Protein AF-A0A8J1ZXZ5-F1 (afdb_monomer)

Mean predicted aligned error: 15.19 Å

Radius of gyration: 28.02 Å; Cα contacts (8 Å, |Δi|>4): 202; chains: 1; bounding box: 81×84×57 Å

pLDDT: mean 75.24, std 18.8, range [30.92, 94.75]

Sequence (200 aa):
MAPRWPSCRNVFLPFFFAFVFATTVLHPVLVVRAAGLCPAAAEQGCFDAKYTCESCCRNIAVPIGNLSCWEGDIKFATCCGVTNYRLALFQQGEQRNDPLATDKNFGTKEQVCPPTALEQCFDKHFPCERCCDTKYGPQGNPYCWPSVPGLERDLNYGLCCGVQAPFDESVEKLAIPFLQETNLISEVDDSGSRKDRELL

Foldseek 3Di:
DDDDDDDPDDDDDDDDDDDDDDDDPPPPPPPPPVPQLQAPQFDPPLADPVRHRNQALAPPPPLQGDPVSDDDQRASCRGSRVVVQLVVVLVVCVVVVPCLSPPPCAPVVPQDQAPLADCRLAHPVRHRSQQQCCVCHQFGRVSSWDDGPSHPDTDTSCNGRNPPPPPDPVVVVVPPDPPPPPPPDDDDDDDDDDDDDDDD

Structure (mmCIF, N/CA/C/O backbone):
data_AF-A0A8J1ZXZ5-F1
#
_entry.id   AF-A0A8J1ZXZ5-F1
#
loop_
_atom_site.group_PDB
_atom_site.id
_atom_site.type_symbol
_atom_site.label_atom_id
_atom_site.label_alt_id
_atom_site.label_comp_id
_atom_site.label_asym_id
_atom_site.label_entity_id
_atom_site.label_seq_id
_atom_site.pdbx_PDB_ins_code
_atom_site.Cartn_x
_atom_site.Cartn_y
_atom_site.Cartn_z
_atom_site.occupancy
_atom_site.B_iso_or_equiv
_atom_site.auth_seq_id
_atom_site.auth_comp_id
_atom_site.auth_asym_id
_atom_site.auth_atom_id
_atom_site.pdbx_PDB_model_num
ATOM 1 N N . MET A 1 1 ? 5.230 -28.043 -7.034 1.00 34.91 1 MET A N 1
ATOM 2 C CA . MET A 1 1 ? 6.663 -28.281 -7.317 1.00 34.91 1 MET A CA 1
ATOM 3 C C . MET A 1 1 ? 7.429 -27.085 -6.781 1.00 34.91 1 MET A C 1
ATOM 5 O O . MET A 1 1 ? 7.272 -26.003 -7.319 1.00 34.91 1 MET A O 1
ATOM 9 N N . ALA A 1 2 ? 8.136 -27.245 -5.663 1.00 30.92 2 ALA A N 1
ATOM 10 C CA . ALA A 1 2 ? 8.886 -26.165 -5.022 1.00 30.92 2 ALA A CA 1
ATOM 11 C C . ALA A 1 2 ? 10.351 -26.206 -5.492 1.00 30.92 2 ALA A C 1
ATOM 13 O O . ALA A 1 2 ? 10.955 -27.282 -5.424 1.00 30.92 2 ALA A O 1
ATOM 14 N N . PRO A 1 3 ? 10.944 -25.098 -5.965 1.00 52.41 3 PRO A N 1
ATOM 15 C CA . PRO A 1 3 ? 12.370 -25.071 -6.252 1.00 52.41 3 PRO A CA 1
ATOM 16 C C . PRO A 1 3 ? 13.182 -25.011 -4.949 1.00 52.41 3 PRO A C 1
ATOM 18 O O . PRO A 1 3 ? 12.921 -24.215 -4.049 1.00 52.41 3 PRO A O 1
ATOM 21 N N . ARG A 1 4 ? 14.175 -25.903 -4.850 1.00 38.97 4 ARG A N 1
ATOM 22 C CA . ARG A 1 4 ? 15.226 -25.902 -3.823 1.00 38.97 4 ARG A CA 1
ATOM 23 C C . ARG A 1 4 ? 16.170 -24.722 -4.070 1.00 38.97 4 ARG A C 1
ATOM 25 O O . ARG A 1 4 ? 16.714 -24.591 -5.162 1.00 38.97 4 ARG A O 1
ATOM 32 N N . TRP A 1 5 ? 16.387 -23.915 -3.039 1.00 39.25 5 TRP A N 1
ATOM 33 C CA . TRP A 1 5 ? 17.269 -22.748 -3.050 1.00 39.25 5 TRP A CA 1
ATOM 34 C C . TRP A 1 5 ? 18.751 -23.127 -2.889 1.00 39.25 5 TRP A C 1
ATOM 36 O O . TRP A 1 5 ? 19.060 -24.018 -2.089 1.00 39.25 5 TRP A O 1
ATOM 46 N N . PRO A 1 6 ? 19.689 -22.424 -3.550 1.00 49.97 6 PRO A N 1
ATOM 47 C CA . PRO A 1 6 ? 21.082 -22.407 -3.137 1.00 49.97 6 PRO A CA 1
ATOM 48 C C . PRO A 1 6 ? 21.260 -21.447 -1.951 1.00 49.97 6 PRO A C 1
ATOM 50 O O . PRO A 1 6 ? 20.938 -20.263 -2.004 1.00 49.97 6 PRO A O 1
ATOM 53 N N . SER A 1 7 ? 21.778 -21.997 -0.858 1.00 43.44 7 SER A N 1
ATOM 54 C CA . SER A 1 7 ? 22.106 -21.300 0.382 1.00 43.44 7 SER A CA 1
ATOM 55 C C . SER A 1 7 ? 23.299 -20.353 0.166 1.00 43.44 7 SER A C 1
ATOM 57 O O . SER A 1 7 ? 24.422 -20.822 -0.021 1.00 43.44 7 SER A O 1
ATOM 59 N N . CYS A 1 8 ? 23.101 -19.033 0.246 1.00 39.66 8 CYS A N 1
ATOM 60 C CA . CYS A 1 8 ? 24.213 -18.081 0.366 1.00 39.66 8 CYS A CA 1
ATOM 61 C C . CYS A 1 8 ? 24.783 -18.158 1.786 1.00 39.66 8 CYS A C 1
ATOM 63 O O . CYS A 1 8 ? 24.290 -17.557 2.738 1.00 39.66 8 CYS A O 1
ATOM 65 N N . ARG A 1 9 ? 25.804 -18.999 1.919 1.00 43.66 9 ARG A N 1
ATOM 66 C CA . ARG A 1 9 ? 26.567 -19.260 3.133 1.00 43.66 9 ARG A CA 1
ATOM 67 C C . ARG A 1 9 ? 27.488 -18.062 3.394 1.00 43.66 9 ARG A C 1
ATOM 69 O O . ARG A 1 9 ? 28.388 -17.797 2.603 1.00 43.66 9 ARG A O 1
ATOM 76 N N . ASN A 1 10 ? 27.255 -17.357 4.499 1.00 43.91 10 ASN A N 1
ATOM 77 C CA . ASN A 1 10 ? 28.182 -16.375 5.063 1.00 43.91 10 ASN A CA 1
ATOM 78 C C . ASN A 1 10 ? 29.531 -17.060 5.333 1.00 43.91 10 ASN A C 1
ATOM 80 O O . ASN A 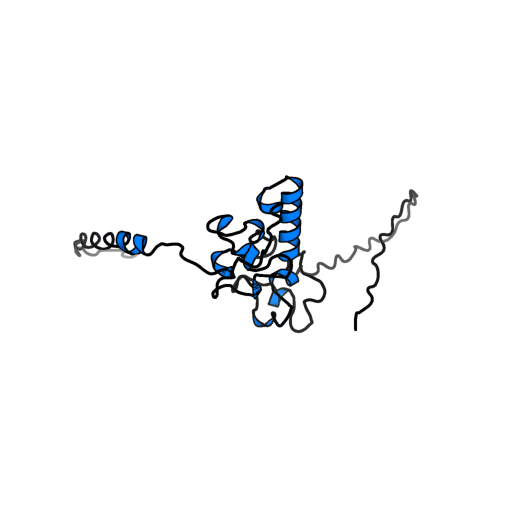1 10 ? 29.638 -17.886 6.242 1.00 43.91 10 ASN A O 1
ATOM 84 N N . VAL A 1 11 ? 30.552 -16.747 4.533 1.00 46.41 11 VAL A N 1
ATOM 85 C CA . VAL A 1 11 ? 31.933 -17.166 4.787 1.00 46.41 11 VAL A CA 1
ATOM 86 C C . VAL A 1 11 ? 32.613 -16.061 5.584 1.00 46.41 11 VAL A C 1
ATOM 88 O O . VAL A 1 11 ? 33.032 -15.037 5.055 1.00 46.41 11 VAL A O 1
ATOM 91 N N . PHE A 1 12 ? 32.686 -16.300 6.888 1.00 53.00 12 PHE A N 1
ATOM 92 C CA . PHE A 1 12 ? 33.593 -15.639 7.815 1.00 53.00 12 PHE A CA 1
ATOM 93 C C . PHE A 1 12 ? 35.031 -16.014 7.416 1.00 53.00 12 PHE A C 1
ATOM 95 O O . PHE A 1 12 ? 35.370 -17.197 7.403 1.00 53.00 12 PHE A O 1
ATOM 102 N N . LEU A 1 13 ? 35.877 -15.036 7.095 1.00 45.34 13 LEU A N 1
ATOM 103 C CA . LEU A 1 13 ? 37.321 -15.233 6.956 1.00 45.34 13 LEU A CA 1
ATOM 104 C C . LEU A 1 13 ? 38.042 -14.280 7.916 1.00 45.34 13 LEU A C 1
ATOM 106 O O . LEU A 1 13 ? 37.993 -13.069 7.709 1.00 45.34 13 LEU A O 1
ATOM 110 N N . PRO A 1 14 ? 38.729 -14.788 8.952 1.00 61.75 14 PRO A N 1
ATOM 111 C CA . PRO A 1 14 ? 39.858 -14.084 9.538 1.00 61.75 14 PRO A CA 1
ATOM 112 C C . PRO A 1 14 ? 41.096 -14.400 8.687 1.00 61.75 14 PRO A C 1
ATOM 114 O O . PRO A 1 14 ? 41.200 -15.524 8.230 1.00 61.75 14 PRO A O 1
ATOM 117 N N . PHE A 1 15 ? 42.027 -13.471 8.470 1.00 43.66 15 PHE A N 1
ATOM 118 C CA . PHE A 1 15 ? 43.470 -13.773 8.417 1.00 43.66 15 PHE A CA 1
ATOM 119 C C . PHE A 1 15 ? 44.283 -12.489 8.1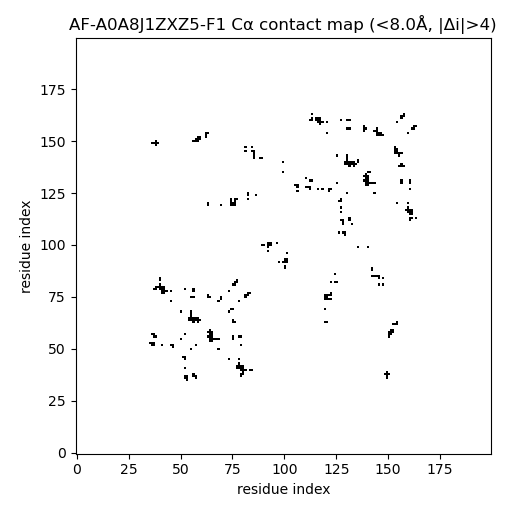98 1.00 43.66 15 PHE A C 1
ATOM 121 O O . PHE A 1 15 ? 44.208 -11.834 7.162 1.00 43.66 15 PHE A O 1
ATOM 128 N N . PHE A 1 16 ? 45.101 -12.173 9.202 1.00 51.53 16 PHE A N 1
ATOM 129 C CA . PHE A 1 16 ? 46.375 -11.477 9.048 1.00 51.53 16 PHE A CA 1
ATOM 130 C C . PHE A 1 16 ? 47.248 -12.246 8.049 1.00 51.53 16 PHE A C 1
ATOM 132 O O . PHE A 1 16 ? 47.455 -13.427 8.280 1.00 51.53 16 PHE A O 1
ATOM 139 N N . PHE A 1 17 ? 47.819 -11.604 7.028 1.00 46.19 17 PHE A N 1
ATOM 140 C CA . PHE A 1 17 ? 49.164 -11.925 6.524 1.00 46.19 17 PHE A CA 1
ATOM 141 C C . PHE A 1 17 ? 49.655 -10.801 5.603 1.00 46.19 17 PHE A C 1
ATOM 143 O O . PHE A 1 17 ? 49.008 -10.439 4.624 1.00 46.19 17 PHE A O 1
ATOM 150 N N . ALA A 1 18 ? 50.811 -10.238 5.950 1.00 57.50 18 ALA A N 1
ATOM 151 C CA . ALA A 1 18 ? 51.545 -9.283 5.139 1.00 57.50 18 ALA A CA 1
ATOM 152 C C . ALA A 1 18 ? 52.188 -9.999 3.942 1.00 57.50 18 ALA A C 1
ATOM 154 O O . ALA A 1 18 ? 52.933 -10.957 4.137 1.00 57.50 18 ALA A O 1
ATOM 155 N N . PHE A 1 19 ? 51.945 -9.512 2.725 1.00 47.91 19 PHE A N 1
ATOM 156 C CA . PHE A 1 19 ? 52.753 -9.833 1.550 1.00 47.91 19 PHE A CA 1
ATOM 157 C C . PHE A 1 19 ? 52.768 -8.646 0.584 1.00 47.91 19 PHE A C 1
ATOM 159 O O . PHE A 1 19 ? 51.744 -8.233 0.046 1.00 47.91 19 PHE A O 1
ATOM 166 N N . VAL A 1 20 ? 53.964 -8.092 0.391 1.00 58.12 20 VAL A N 1
ATOM 167 C CA . VAL A 1 20 ? 54.282 -7.093 -0.628 1.00 58.12 20 VAL A CA 1
ATOM 168 C C . VAL A 1 20 ? 54.451 -7.836 -1.951 1.00 58.12 20 VAL A C 1
ATOM 170 O O . VAL A 1 20 ? 55.467 -8.492 -2.164 1.00 58.12 20 VAL A O 1
ATOM 173 N N . PHE A 1 21 ? 53.463 -7.734 -2.838 1.00 48.19 21 PHE A N 1
ATOM 174 C CA . PHE A 1 21 ? 53.604 -8.096 -4.247 1.00 48.19 21 PHE A CA 1
ATOM 175 C C . PHE A 1 21 ? 53.050 -6.974 -5.121 1.00 48.19 21 PHE A C 1
ATOM 177 O O . PHE A 1 21 ? 51.859 -6.663 -5.095 1.00 48.19 21 PHE A O 1
ATOM 184 N N . ALA A 1 22 ? 53.945 -6.384 -5.912 1.00 60.28 22 ALA A N 1
ATOM 185 C CA . ALA A 1 22 ? 53.611 -5.541 -7.045 1.00 60.28 22 ALA A CA 1
ATOM 186 C C . ALA A 1 22 ? 52.703 -6.331 -7.997 1.00 60.28 22 ALA A C 1
ATOM 188 O O . ALA A 1 22 ? 53.148 -7.264 -8.663 1.00 60.28 22 ALA A O 1
ATOM 189 N N . THR A 1 23 ? 51.420 -5.982 -8.030 1.00 51.75 23 THR A N 1
ATOM 190 C CA . THR A 1 23 ? 50.448 -6.565 -8.951 1.00 51.75 23 THR A CA 1
ATOM 191 C C . THR A 1 23 ? 49.633 -5.448 -9.575 1.00 51.75 23 THR A C 1
ATOM 193 O O . THR A 1 23 ? 49.196 -4.499 -8.929 1.00 51.75 23 THR A O 1
ATOM 196 N N . THR A 1 24 ? 49.538 -5.548 -10.890 1.00 53.28 24 THR A N 1
ATOM 197 C CA . THR A 1 24 ? 48.778 -4.711 -11.806 1.00 53.28 24 THR A CA 1
ATOM 198 C C . THR A 1 24 ? 47.427 -4.323 -11.229 1.00 53.28 24 THR A C 1
ATOM 200 O O . THR A 1 24 ? 46.653 -5.193 -10.831 1.00 53.28 24 THR A O 1
ATOM 203 N N . VAL A 1 25 ? 47.146 -3.019 -11.233 1.00 53.75 25 VAL A N 1
ATOM 204 C CA . VAL A 1 25 ? 45.867 -2.418 -10.849 1.00 53.75 25 VAL A CA 1
ATOM 205 C C . VAL A 1 25 ? 44.796 -2.848 -11.861 1.00 53.75 25 VAL A C 1
ATOM 207 O O . VAL A 1 25 ? 44.400 -2.093 -12.749 1.00 53.75 25 VAL A O 1
ATOM 210 N N . LEU A 1 26 ? 44.346 -4.101 -11.761 1.00 53.25 26 LEU A N 1
ATOM 211 C CA . LEU A 1 26 ? 43.057 -4.524 -12.282 1.00 53.25 26 LEU A CA 1
ATOM 212 C C . LEU A 1 26 ? 42.031 -3.795 -11.430 1.00 53.25 26 LEU A C 1
ATOM 214 O O . LEU A 1 26 ? 41.640 -4.238 -10.352 1.00 53.25 26 LEU A O 1
ATOM 218 N N . HIS A 1 27 ? 41.659 -2.615 -11.912 1.00 48.19 27 HIS A N 1
ATOM 219 C CA . HIS A 1 27 ? 40.487 -1.921 -11.435 1.00 48.19 27 HIS A CA 1
ATOM 220 C C . HIS A 1 27 ? 39.340 -2.930 -11.521 1.00 48.19 27 HIS A C 1
ATOM 222 O O . HIS A 1 27 ? 39.116 -3.472 -12.612 1.00 48.19 27 HIS A O 1
ATOM 228 N N . PRO A 1 28 ? 38.632 -3.230 -10.418 1.00 54.06 28 PRO A N 1
ATOM 229 C CA . PRO A 1 28 ? 37.363 -3.911 -10.549 1.00 54.06 28 PRO A CA 1
ATOM 230 C C . PRO A 1 28 ? 36.554 -3.045 -11.506 1.00 54.06 28 PRO A C 1
ATOM 232 O O . PRO A 1 28 ? 36.313 -1.868 -11.229 1.00 54.06 28 PRO A O 1
ATOM 235 N N . VAL A 1 29 ? 36.212 -3.597 -12.673 1.00 48.28 29 VAL A N 1
ATOM 236 C CA . VAL A 1 29 ? 35.166 -3.030 -13.512 1.00 48.28 29 VAL A CA 1
ATOM 237 C C . VAL A 1 29 ? 33.943 -3.090 -12.623 1.00 48.28 29 VAL A C 1
ATOM 239 O O . VAL A 1 29 ? 33.310 -4.133 -12.461 1.00 48.28 29 VAL A O 1
ATOM 242 N N . LEU A 1 30 ? 33.706 -1.982 -11.932 1.00 46.47 30 LEU A N 1
ATOM 243 C CA . LEU A 1 30 ? 32.515 -1.742 -11.167 1.00 46.47 30 LEU A CA 1
ATOM 244 C C . LEU A 1 30 ? 31.451 -1.707 -12.249 1.00 46.47 30 LEU A C 1
ATOM 246 O O . LEU A 1 30 ? 31.282 -0.709 -12.947 1.00 46.47 30 LEU A O 1
ATOM 250 N N . VAL A 1 31 ? 30.833 -2.865 -12.481 1.00 43.47 31 VAL A N 1
ATOM 251 C CA . VAL A 1 31 ? 29.599 -2.962 -13.237 1.00 43.47 31 VAL A CA 1
ATOM 252 C C . VAL A 1 31 ? 28.621 -2.171 -12.392 1.00 43.47 31 VAL A C 1
ATOM 254 O O . VAL A 1 31 ? 27.948 -2.702 -11.510 1.00 43.47 31 VAL A O 1
ATOM 257 N N . VAL A 1 32 ? 28.599 -0.862 -12.632 1.00 40.81 32 VAL A N 1
ATOM 258 C CA . VAL A 1 32 ? 27.457 -0.017 -12.364 1.00 40.81 32 VAL A CA 1
ATOM 259 C C . VAL A 1 32 ? 26.385 -0.634 -13.243 1.00 40.81 32 VAL A C 1
ATOM 261 O O . VAL A 1 32 ? 26.198 -0.257 -14.397 1.00 40.81 32 VAL A O 1
ATOM 264 N N . ARG A 1 33 ? 25.703 -1.663 -12.722 1.00 43.78 33 ARG A N 1
ATOM 265 C CA . ARG A 1 33 ? 24.313 -1.869 -13.092 1.00 43.78 33 ARG A CA 1
ATOM 266 C C . ARG A 1 33 ? 23.732 -0.489 -12.882 1.00 43.78 33 ARG A C 1
ATOM 268 O O . ARG A 1 33 ? 23.738 -0.020 -11.745 1.00 43.78 33 ARG A O 1
ATOM 275 N N . ALA A 1 34 ? 23.370 0.188 -13.971 1.00 43.88 34 ALA A N 1
ATOM 276 C CA . ALA A 1 34 ? 22.456 1.308 -13.889 1.00 43.88 34 ALA A CA 1
ATOM 277 C C . ALA A 1 34 ? 21.352 0.792 -12.976 1.00 43.88 34 ALA A C 1
ATOM 279 O O . ALA A 1 34 ? 20.689 -0.185 -13.330 1.00 43.88 34 ALA A O 1
ATOM 280 N N . ALA A 1 35 ? 21.350 1.273 -11.733 1.00 50.47 35 ALA A N 1
ATOM 281 C CA . ALA A 1 35 ? 20.476 0.771 -10.703 1.00 50.47 35 ALA A CA 1
ATOM 282 C C . ALA A 1 35 ? 19.094 1.131 -11.218 1.00 50.47 35 ALA A C 1
ATOM 284 O O . ALA A 1 35 ? 18.704 2.298 -11.207 1.00 50.47 35 ALA A O 1
ATOM 285 N N . GLY A 1 36 ? 18.447 0.144 -11.837 1.00 54.22 36 GLY A N 1
ATOM 286 C CA . GLY A 1 36 ? 17.094 0.272 -12.318 1.00 54.22 36 GLY A CA 1
ATOM 287 C C . GLY A 1 36 ? 16.261 0.775 -11.155 1.00 54.22 36 GLY A C 1
ATOM 288 O O . GLY A 1 36 ? 16.563 0.480 -9.999 1.00 54.22 36 GLY A O 1
ATOM 289 N N . LEU A 1 37 ? 15.230 1.546 -11.477 1.00 69.69 37 LEU A N 1
ATOM 290 C CA . LEU A 1 37 ? 14.270 2.179 -10.565 1.00 69.69 37 LEU A CA 1
ATOM 291 C C . LEU A 1 37 ? 13.487 1.179 -9.679 1.00 69.69 37 LEU A C 1
ATOM 293 O O . LEU A 1 37 ? 12.405 1.479 -9.193 1.00 69.69 37 LEU A O 1
ATOM 297 N N . CYS A 1 38 ? 13.983 -0.043 -9.523 1.00 78.75 38 CYS A N 1
ATOM 298 C CA . CYS A 1 38 ? 13.419 -1.074 -8.690 1.00 78.75 38 CYS A CA 1
ATOM 299 C C . CYS A 1 38 ? 13.727 -0.773 -7.213 1.00 78.75 38 CYS A C 1
ATOM 301 O O . CYS A 1 38 ? 14.896 -0.561 -6.866 1.00 78.75 38 CYS A O 1
ATOM 303 N N . PRO A 1 39 ? 12.717 -0.787 -6.327 1.00 78.81 39 PRO A N 1
ATOM 304 C CA . PRO A 1 39 ? 12.935 -0.647 -4.895 1.00 78.81 39 PRO A CA 1
ATOM 305 C C . PRO A 1 39 ? 13.914 -1.707 -4.388 1.00 78.81 39 PRO A C 1
ATOM 307 O O . PRO A 1 39 ? 13.808 -2.883 -4.736 1.00 78.81 39 PRO A O 1
ATOM 310 N N . ALA A 1 40 ? 14.835 -1.322 -3.502 1.00 76.62 40 ALA A N 1
ATOM 311 C CA . ALA A 1 40 ? 15.809 -2.259 -2.931 1.00 76.62 40 ALA A CA 1
ATOM 312 C C . ALA A 1 40 ? 15.151 -3.420 -2.156 1.00 76.62 40 ALA A C 1
ATOM 314 O O . ALA A 1 40 ? 15.766 -4.466 -1.968 1.00 76.62 40 ALA A O 1
ATOM 315 N N . ALA A 1 41 ? 13.905 -3.232 -1.712 1.00 77.69 41 ALA A N 1
ATOM 316 C CA . ALA A 1 41 ? 13.122 -4.223 -0.983 1.00 77.69 41 ALA A CA 1
ATOM 317 C C . ALA A 1 41 ? 12.244 -5.120 -1.875 1.00 77.69 41 ALA A C 1
ATOM 319 O O . ALA A 1 41 ? 11.448 -5.890 -1.335 1.00 77.69 41 ALA A O 1
ATOM 320 N N . ALA A 1 42 ? 12.349 -5.011 -3.203 1.00 83.44 42 ALA A N 1
ATOM 321 C CA . ALA A 1 42 ? 11.551 -5.803 -4.130 1.00 83.44 42 ALA A CA 1
ATOM 322 C C . ALA A 1 42 ? 11.858 -7.310 -4.017 1.00 83.44 42 ALA A C 1
ATOM 324 O O . ALA A 1 42 ? 13.014 -7.718 -3.869 1.00 83.44 42 ALA A O 1
ATOM 325 N N . GLU A 1 43 ? 10.820 -8.145 -4.076 1.00 85.00 43 GLU A N 1
ATOM 326 C CA . GLU A 1 43 ? 10.948 -9.584 -3.830 1.00 85.00 43 GLU A CA 1
ATOM 327 C C . GLU A 1 43 ? 11.474 -10.338 -5.064 1.00 85.00 43 GLU A C 1
ATOM 329 O O . GLU A 1 43 ? 11.067 -10.105 -6.206 1.00 85.00 43 GLU A O 1
ATOM 334 N N . GLN A 1 44 ? 12.398 -11.276 -4.835 1.00 80.62 44 GLN A N 1
ATOM 335 C CA . GLN A 1 44 ? 12.943 -12.117 -5.899 1.00 80.62 44 GLN A CA 1
ATOM 336 C C . GLN A 1 44 ? 11.897 -13.139 -6.356 1.00 80.62 44 GLN A C 1
ATOM 338 O O . GLN A 1 44 ? 11.330 -13.857 -5.542 1.00 80.62 44 GLN A O 1
ATOM 343 N N . GLY A 1 45 ? 11.683 -13.246 -7.669 1.00 85.75 45 GLY A N 1
ATOM 344 C CA . GLY A 1 45 ? 10.707 -14.175 -8.255 1.00 85.75 45 GLY A CA 1
ATOM 345 C C . GLY A 1 45 ? 9.356 -13.547 -8.607 1.00 85.75 45 GLY A C 1
ATOM 346 O O . GLY A 1 45 ? 8.562 -14.194 -9.279 1.00 85.75 45 GLY A O 1
ATOM 347 N N . CYS A 1 46 ? 9.127 -12.284 -8.243 1.00 90.75 46 CYS A N 1
ATOM 348 C CA . CYS A 1 46 ? 7.967 -11.515 -8.701 1.00 90.75 46 CYS A CA 1
ATOM 349 C C . CYS A 1 46 ? 8.057 -11.050 -10.159 1.00 90.75 46 CYS A C 1
ATOM 351 O O . CYS A 1 46 ? 7.052 -10.672 -10.751 1.00 90.75 46 CYS A O 1
ATOM 353 N N . PHE A 1 47 ? 9.266 -11.024 -10.715 1.00 92.56 47 PHE A N 1
ATOM 354 C CA . PHE A 1 47 ? 9.549 -10.391 -11.996 1.00 92.56 47 PHE A CA 1
ATOM 355 C C . PHE A 1 47 ? 10.212 -11.378 -12.944 1.00 92.56 47 PHE A C 1
ATOM 357 O O . PHE A 1 47 ? 11.012 -12.222 -12.529 1.00 92.56 47 PHE A O 1
ATOM 364 N N . ASP A 1 48 ? 9.914 -11.226 -14.227 1.00 91.75 48 ASP A N 1
ATOM 365 C CA . ASP A 1 48 ? 10.494 -12.017 -15.304 1.00 91.75 48 ASP A CA 1
ATOM 366 C C . ASP A 1 48 ? 10.943 -11.116 -16.470 1.00 91.75 48 ASP A C 1
ATOM 368 O O . ASP A 1 48 ? 11.027 -9.892 -16.346 1.00 91.75 48 ASP A O 1
ATOM 372 N N . ALA A 1 49 ? 11.288 -11.723 -17.609 1.00 90.62 49 ALA A N 1
ATOM 373 C CA . ALA A 1 49 ? 11.749 -10.988 -18.785 1.00 90.62 49 ALA A CA 1
ATOM 374 C C . ALA A 1 49 ? 10.666 -10.094 -19.423 1.00 90.62 49 ALA A C 1
ATOM 376 O O . ALA A 1 49 ? 11.001 -9.131 -20.111 1.00 90.62 49 ALA A O 1
ATOM 377 N N . LYS A 1 50 ? 9.382 -10.415 -19.227 1.00 91.62 50 LYS A N 1
ATOM 378 C CA . LYS A 1 50 ? 8.228 -9.678 -19.757 1.00 91.62 50 LYS A CA 1
ATOM 379 C C . LYS A 1 50 ? 7.720 -8.639 -18.754 1.00 91.62 50 LYS A C 1
ATOM 381 O O . LYS A 1 50 ? 7.390 -7.524 -19.152 1.00 91.62 50 LYS A O 1
ATOM 386 N N . TYR A 1 51 ? 7.676 -8.992 -17.475 1.00 92.44 51 TYR A N 1
ATOM 387 C CA . TYR A 1 51 ? 7.211 -8.167 -16.365 1.00 92.44 51 TYR A CA 1
ATOM 388 C C . TYR A 1 51 ? 8.401 -7.781 -15.487 1.00 92.44 51 TYR A C 1
ATOM 390 O O . TYR A 1 51 ? 8.625 -8.358 -14.423 1.00 92.44 51 TYR A O 1
ATOM 398 N N . THR A 1 52 ? 9.206 -6.826 -15.962 1.00 93.31 52 THR A N 1
ATOM 399 C CA . THR A 1 52 ? 10.402 -6.383 -15.230 1.00 93.31 52 THR A CA 1
ATOM 400 C C . THR A 1 52 ? 10.026 -5.522 -14.026 1.00 93.31 52 THR A C 1
ATOM 402 O O . THR A 1 52 ? 8.999 -4.835 -14.032 1.00 93.31 52 THR A O 1
ATOM 405 N N . CYS A 1 53 ? 10.889 -5.492 -13.006 1.00 92.19 53 CYS A N 1
ATOM 406 C CA . CYS A 1 53 ? 10.642 -4.686 -11.811 1.00 92.19 53 CYS A CA 1
ATOM 407 C C . CYS A 1 53 ? 10.454 -3.197 -12.135 1.00 92.19 53 CYS A C 1
ATOM 409 O O . CYS A 1 53 ? 9.539 -2.561 -11.621 1.00 92.19 53 CYS A O 1
ATOM 411 N N . GLU A 1 54 ? 11.258 -2.637 -13.040 1.00 90.75 54 GLU A N 1
ATOM 412 C CA . GLU A 1 54 ? 11.179 -1.221 -13.415 1.00 90.75 54 GLU A CA 1
ATOM 413 C C . GLU A 1 54 ? 9.895 -0.872 -14.170 1.00 90.75 54 GLU A C 1
ATOM 415 O O . GLU A 1 54 ? 9.504 0.294 -14.203 1.00 90.75 54 GLU A O 1
ATOM 420 N N . SER A 1 55 ? 9.257 -1.851 -14.816 1.00 92.06 55 SER A N 1
ATOM 421 C CA . SER A 1 55 ? 7.961 -1.660 -15.467 1.00 92.06 55 SER A CA 1
ATOM 422 C C . SER A 1 55 ? 6.822 -1.793 -14.461 1.00 92.06 55 SER A C 1
ATOM 424 O O . SER A 1 55 ? 5.914 -0.963 -14.438 1.00 92.06 55 SER A O 1
ATOM 426 N N . CYS A 1 56 ? 6.890 -2.811 -13.602 1.00 93.06 56 CYS A N 1
ATOM 427 C CA . CYS A 1 56 ? 5.822 -3.141 -12.670 1.00 93.06 56 CYS A CA 1
ATOM 428 C C . CYS A 1 56 ? 5.780 -2.208 -11.460 1.00 93.06 56 CYS A C 1
ATOM 430 O O . CYS A 1 56 ? 4.718 -1.684 -11.141 1.00 93.06 56 CYS A O 1
ATOM 432 N N . CYS A 1 57 ? 6.921 -1.931 -10.828 1.00 92.50 57 CYS A N 1
ATOM 433 C CA . CYS A 1 57 ? 6.995 -1.099 -9.625 1.00 92.50 57 CYS A CA 1
ATOM 434 C C . CYS A 1 57 ? 7.051 0.406 -9.900 1.00 92.50 57 CYS A C 1
ATOM 436 O O . CYS A 1 57 ? 6.976 1.190 -8.958 1.00 92.50 57 CYS A O 1
ATOM 438 N N . ARG A 1 58 ? 7.146 0.836 -11.166 1.00 90.88 58 ARG A N 1
ATOM 439 C CA . ARG A 1 58 ? 7.105 2.261 -11.512 1.00 90.88 58 ARG A CA 1
ATOM 440 C C . ARG A 1 58 ? 5.734 2.831 -11.188 1.00 90.88 58 ARG A C 1
ATOM 442 O O . ARG A 1 58 ? 4.756 2.518 -11.868 1.00 90.88 58 ARG A O 1
ATOM 449 N N . ASN A 1 59 ? 5.678 3.727 -10.209 1.00 89.56 59 ASN A N 1
ATOM 450 C CA . ASN A 1 59 ? 4.410 4.188 -9.653 1.00 89.56 59 ASN A CA 1
ATOM 451 C C . ASN A 1 59 ? 4.144 5.693 -9.818 1.00 89.56 59 ASN A C 1
ATOM 453 O O . ASN A 1 59 ? 3.230 6.261 -9.220 1.00 89.56 59 ASN A O 1
ATOM 457 N N . ILE A 1 60 ? 4.890 6.321 -10.729 1.00 87.25 60 ILE A N 1
ATOM 458 C CA . ILE A 1 60 ? 4.730 7.725 -11.129 1.00 87.25 60 ILE A CA 1
ATOM 459 C C . ILE A 1 60 ? 3.308 8.013 -11.638 1.00 87.25 60 ILE A C 1
ATOM 461 O O . ILE A 1 60 ? 2.711 9.027 -11.264 1.00 87.25 60 ILE A O 1
ATOM 465 N N . ALA A 1 61 ? 2.776 7.134 -12.496 1.00 85.19 61 ALA A N 1
ATOM 466 C CA . ALA A 1 61 ? 1.460 7.299 -13.116 1.00 85.19 61 ALA A CA 1
ATOM 467 C C . ALA A 1 61 ? 0.328 6.714 -12.260 1.00 85.19 61 ALA A C 1
ATOM 469 O O . ALA A 1 61 ? -0.725 7.330 -12.119 1.00 85.19 61 ALA A O 1
ATOM 470 N N . VAL A 1 62 ? 0.558 5.537 -11.677 1.00 86.31 62 VAL A N 1
ATOM 471 C CA . VAL A 1 62 ? -0.410 4.802 -10.859 1.00 86.31 62 VAL A CA 1
ATOM 472 C C . VAL A 1 62 ? 0.306 4.381 -9.576 1.00 86.31 62 VAL A C 1
ATOM 474 O O . VAL A 1 62 ? 1.317 3.692 -9.685 1.00 86.31 62 VAL A O 1
ATOM 477 N N . PRO A 1 63 ? -0.164 4.744 -8.366 1.00 86.94 63 PRO A N 1
ATOM 478 C CA . PRO A 1 63 ? 0.615 4.499 -7.146 1.00 86.94 63 PRO A CA 1
ATOM 479 C C . PRO A 1 63 ? 0.790 3.010 -6.792 1.00 86.94 63 PRO A C 1
ATOM 481 O O . PRO A 1 63 ? 1.715 2.667 -6.064 1.00 86.94 63 PRO A O 1
ATOM 484 N N . ILE A 1 64 ? -0.058 2.135 -7.346 1.00 90.31 64 ILE A N 1
ATOM 485 C CA . ILE A 1 64 ? 0.063 0.667 -7.281 1.00 90.31 64 ILE A CA 1
ATOM 486 C C . ILE A 1 64 ? 0.819 0.075 -8.483 1.00 90.31 64 ILE A C 1
ATOM 488 O O . ILE A 1 64 ? 0.690 -1.109 -8.776 1.00 90.31 64 ILE A O 1
ATOM 492 N N . GLY A 1 65 ? 1.585 0.884 -9.215 1.00 91.00 65 GLY A N 1
ATOM 493 C CA . GLY A 1 65 ? 2.386 0.429 -10.347 1.00 91.00 65 GLY A CA 1
ATOM 494 C C . GLY A 1 65 ? 1.567 0.011 -11.574 1.00 91.00 65 GLY A C 1
ATOM 495 O O . GLY A 1 65 ? 0.407 0.397 -11.745 1.00 91.00 65 GLY A O 1
ATOM 496 N N . ASN A 1 66 ? 2.179 -0.773 -12.462 1.00 92.81 66 ASN A N 1
ATOM 497 C CA . ASN A 1 66 ? 1.520 -1.248 -13.679 1.00 92.81 66 ASN A CA 1
ATOM 498 C C . ASN A 1 66 ? 0.538 -2.385 -13.365 1.00 92.81 66 ASN A C 1
ATOM 500 O O . ASN A 1 66 ? 0.945 -3.504 -13.063 1.00 92.81 66 ASN A O 1
ATOM 504 N N . LEU A 1 67 ? -0.758 -2.110 -13.527 1.00 90.38 67 LEU A N 1
ATOM 505 C CA . LEU A 1 67 ? -1.846 -3.052 -13.240 1.00 90.38 67 LEU A CA 1
ATOM 506 C C . LEU A 1 67 ? -1.749 -4.376 -14.008 1.00 90.38 67 LEU A C 1
ATOM 508 O O . LEU A 1 67 ? -2.253 -5.387 -13.536 1.00 90.38 67 LEU A O 1
ATOM 512 N N . SER A 1 68 ? -1.077 -4.387 -15.162 1.00 92.06 68 SER A N 1
ATOM 513 C CA . SER A 1 68 ? -0.903 -5.601 -15.971 1.00 92.06 68 SER A CA 1
ATOM 514 C C . SER A 1 68 ? 0.046 -6.623 -15.336 1.00 92.06 68 SER A C 1
ATOM 516 O O . SER A 1 68 ? 0.141 -7.739 -15.837 1.00 92.06 68 SER A O 1
ATOM 518 N N . CYS A 1 69 ? 0.783 -6.236 -14.290 1.00 92.50 69 CYS A N 1
ATOM 519 C CA . CYS A 1 69 ? 1.711 -7.110 -13.575 1.00 92.50 69 CYS A CA 1
ATOM 520 C C . CYS A 1 69 ? 1.049 -7.903 -12.442 1.00 92.50 69 CYS A C 1
ATOM 522 O O . CYS A 1 69 ? 1.654 -8.838 -11.924 1.00 92.50 69 CYS A O 1
ATOM 524 N N . TRP A 1 70 ? -0.156 -7.513 -12.020 1.00 90.44 70 TRP A N 1
ATOM 525 C CA . TRP A 1 70 ? -0.769 -8.023 -10.796 1.00 90.44 70 TRP A CA 1
ATOM 526 C C . TRP A 1 70 ? -1.882 -9.009 -11.128 1.00 90.44 70 TRP A C 1
ATOM 528 O O . TRP A 1 70 ? -3.015 -8.617 -11.412 1.00 90.44 70 TRP A O 1
ATOM 538 N N . GLU A 1 71 ? -1.563 -10.298 -11.073 1.00 86.44 71 GLU A N 1
ATOM 539 C CA . GLU A 1 71 ? -2.517 -11.379 -11.304 1.00 86.44 71 GLU A CA 1
ATOM 540 C C . GLU A 1 71 ? -2.406 -12.444 -10.206 1.00 86.44 71 GLU A C 1
ATOM 542 O O . GLU A 1 71 ? -1.315 -12.780 -9.737 1.00 86.44 71 GLU A O 1
ATOM 547 N N . GLY A 1 72 ? -3.559 -12.963 -9.773 1.00 86.62 72 GLY A N 1
ATOM 548 C CA . GLY A 1 72 ? -3.640 -13.946 -8.694 1.00 86.62 72 GLY A CA 1
ATOM 549 C C . GLY A 1 72 ? -3.039 -13.423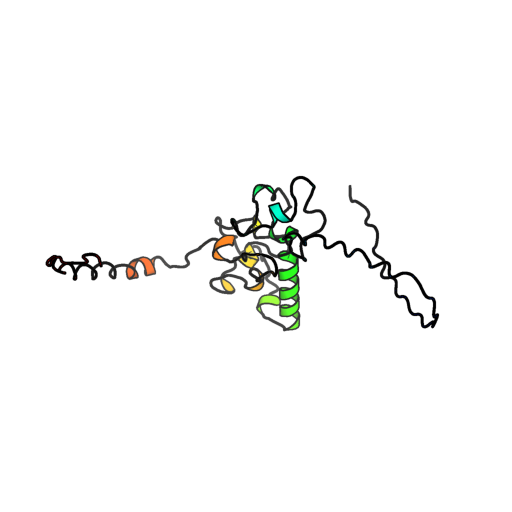 -7.386 1.00 86.62 72 GLY A C 1
ATOM 550 O O . GLY A 1 72 ? -3.452 -12.374 -6.877 1.00 86.62 72 GLY A O 1
ATOM 551 N N . ASP A 1 73 ? -2.060 -14.164 -6.868 1.00 84.44 73 ASP A N 1
ATOM 552 C CA . ASP A 1 73 ? -1.377 -13.892 -5.597 1.00 84.44 73 ASP A CA 1
ATOM 553 C C . ASP A 1 73 ? -0.236 -12.862 -5.719 1.00 84.44 73 ASP A C 1
ATOM 555 O O . ASP A 1 73 ? 0.314 -12.429 -4.707 1.00 84.44 73 ASP A O 1
ATOM 559 N N . ILE A 1 74 ? 0.128 -12.445 -6.938 1.00 88.50 74 ILE A N 1
ATOM 560 C CA . ILE A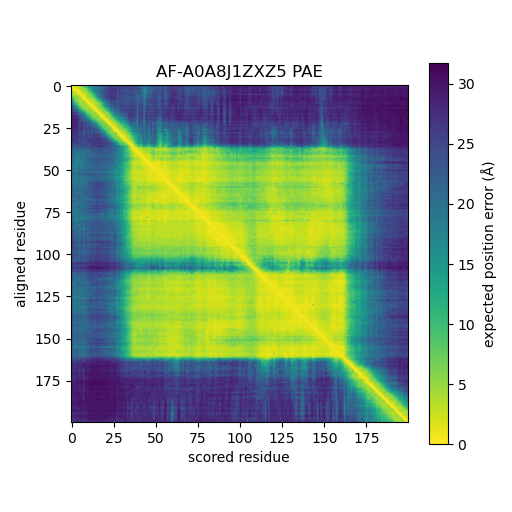 1 74 ? 1.184 -11.453 -7.173 1.00 88.50 74 ILE A CA 1
ATOM 561 C C . ILE A 1 74 ? 0.589 -10.057 -6.976 1.00 88.50 74 ILE A C 1
ATOM 563 O O . ILE A 1 74 ? -0.180 -9.569 -7.806 1.00 88.50 74 ILE A O 1
ATOM 567 N N . LYS A 1 75 ? 0.947 -9.409 -5.864 1.00 90.94 75 LYS A N 1
ATOM 568 C CA . LYS A 1 75 ? 0.457 -8.075 -5.488 1.00 90.94 75 LYS A CA 1
ATOM 569 C C . LYS A 1 75 ? 1.585 -7.049 -5.487 1.00 90.94 75 LYS A C 1
ATOM 571 O O . LYS A 1 75 ? 2.719 -7.361 -5.118 1.00 90.94 75 LYS A O 1
ATOM 576 N N . PHE A 1 76 ? 1.246 -5.799 -5.811 1.00 92.25 76 PHE A N 1
ATOM 577 C CA . PHE A 1 76 ? 2.179 -4.667 -5.778 1.00 92.25 76 PHE A CA 1
ATOM 578 C C . PHE A 1 76 ? 2.896 -4.553 -4.427 1.00 92.25 76 PHE A C 1
ATOM 580 O O . PHE A 1 76 ? 4.120 -4.443 -4.382 1.00 92.25 76 PHE A O 1
ATOM 587 N N . ALA A 1 77 ? 2.140 -4.617 -3.323 1.00 90.62 77 ALA A N 1
ATOM 588 C CA . ALA A 1 77 ? 2.690 -4.428 -1.984 1.00 90.62 77 ALA A CA 1
ATOM 589 C C . ALA A 1 77 ? 3.799 -5.442 -1.655 1.00 90.62 77 ALA A C 1
ATOM 591 O O . ALA A 1 77 ? 4.848 -5.065 -1.129 1.00 90.62 77 ALA A O 1
ATOM 592 N N . THR A 1 78 ? 3.588 -6.704 -2.021 1.00 90.56 78 THR A N 1
ATOM 593 C CA . THR A 1 78 ? 4.541 -7.794 -1.802 1.00 90.56 78 THR A CA 1
ATOM 594 C C . THR A 1 78 ? 5.747 -7.650 -2.725 1.00 90.56 78 THR A C 1
ATOM 596 O O . THR A 1 78 ? 6.880 -7.526 -2.263 1.00 90.56 78 THR A O 1
ATOM 599 N N . CYS A 1 79 ? 5.505 -7.532 -4.029 1.00 92.31 79 CYS A N 1
ATOM 600 C CA . CYS A 1 79 ? 6.573 -7.564 -5.020 1.00 92.31 79 CYS A CA 1
ATOM 601 C C . CYS A 1 79 ? 7.460 -6.320 -5.038 1.00 92.31 79 CYS A C 1
ATOM 603 O O . CYS A 1 79 ? 8.658 -6.439 -5.279 1.00 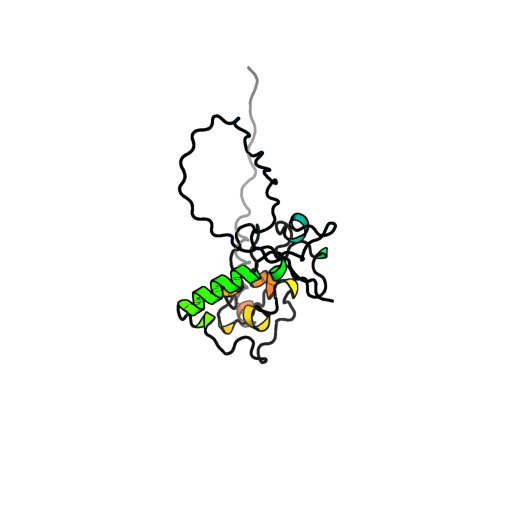92.31 79 CYS A O 1
ATOM 605 N N . CYS A 1 80 ? 6.915 -5.141 -4.743 1.00 92.31 80 CYS A N 1
ATOM 606 C CA . CYS A 1 80 ? 7.669 -3.885 -4.710 1.00 92.31 80 CYS A CA 1
ATOM 607 C C . CYS A 1 80 ? 8.204 -3.543 -3.308 1.00 92.31 80 CYS A C 1
ATOM 609 O O . CYS A 1 80 ? 8.671 -2.431 -3.074 1.00 92.31 80 CYS A O 1
ATOM 611 N N . GLY A 1 81 ? 8.153 -4.497 -2.369 1.00 89.25 81 GLY A N 1
ATOM 612 C CA . GLY A 1 81 ? 8.806 -4.399 -1.064 1.00 89.25 81 GLY A CA 1
ATOM 613 C C . GLY A 1 81 ? 8.049 -3.619 0.006 1.00 89.25 81 GLY A C 1
ATOM 614 O O . GLY A 1 81 ? 8.546 -3.496 1.126 1.00 89.25 81 GLY A O 1
ATOM 615 N N . VAL A 1 82 ? 6.840 -3.133 -0.282 1.00 91.75 82 VAL A N 1
ATOM 616 C CA . VAL A 1 82 ? 6.011 -2.404 0.690 1.00 91.75 82 VAL A CA 1
ATOM 617 C C . VAL A 1 82 ? 5.704 -3.279 1.906 1.00 91.75 82 VAL A C 1
ATOM 619 O O . VAL A 1 82 ? 5.827 -2.812 3.036 1.00 91.75 82 VAL A O 1
ATOM 622 N N . THR A 1 83 ? 5.378 -4.560 1.708 1.00 92.00 83 THR A N 1
ATOM 623 C CA . THR A 1 83 ? 5.116 -5.510 2.803 1.00 92.00 83 THR A CA 1
ATOM 624 C C . THR A 1 83 ? 6.302 -5.601 3.767 1.00 92.00 83 THR A C 1
ATOM 626 O O . THR A 1 83 ? 6.109 -5.537 4.979 1.00 92.00 83 THR A O 1
ATOM 629 N N . ASN A 1 84 ? 7.534 -5.667 3.253 1.00 91.19 84 ASN A N 1
ATOM 630 C CA . ASN A 1 84 ? 8.745 -5.750 4.077 1.00 91.19 84 ASN A CA 1
ATOM 631 C C . ASN A 1 84 ? 8.947 -4.487 4.926 1.00 91.19 84 ASN A C 1
ATOM 633 O O . ASN A 1 84 ? 9.259 -4.581 6.114 1.00 91.19 84 ASN A O 1
ATOM 637 N N . TYR A 1 85 ? 8.704 -3.309 4.346 1.00 91.81 85 TYR A N 1
ATOM 638 C CA . TYR A 1 85 ? 8.753 -2.046 5.086 1.00 91.81 85 TYR A CA 1
ATOM 639 C C . TYR A 1 85 ? 7.667 -1.959 6.161 1.00 91.81 85 TYR A C 1
ATOM 641 O O . TYR A 1 85 ? 7.957 -1.589 7.300 1.00 91.81 85 TYR A O 1
ATOM 649 N N . ARG A 1 86 ? 6.429 -2.347 5.831 1.00 93.94 86 ARG A N 1
ATOM 650 C CA . ARG A 1 86 ? 5.321 -2.391 6.794 1.00 93.94 86 ARG A CA 1
ATOM 651 C C . ARG A 1 86 ? 5.635 -3.333 7.961 1.00 93.94 86 ARG A C 1
ATOM 653 O O . ARG A 1 86 ? 5.419 -2.964 9.113 1.00 93.94 86 ARG A O 1
ATOM 660 N N . LEU A 1 87 ? 6.188 -4.520 7.688 1.00 93.06 87 LEU A N 1
ATOM 661 C CA . LEU A 1 87 ? 6.606 -5.479 8.720 1.00 93.06 87 LEU A CA 1
ATOM 662 C C . LEU A 1 87 ? 7.685 -4.897 9.639 1.00 93.06 87 LEU A C 1
ATOM 664 O O . LEU A 1 87 ? 7.562 -5.015 10.856 1.00 93.06 87 LEU A O 1
ATOM 668 N N . ALA A 1 88 ? 8.709 -4.247 9.081 1.00 92.88 88 ALA A N 1
ATOM 669 C CA . ALA A 1 88 ? 9.783 -3.645 9.870 1.00 92.88 88 ALA A CA 1
ATOM 670 C C . ALA A 1 88 ? 9.258 -2.552 10.818 1.00 92.88 88 ALA A C 1
ATOM 672 O O . ALA A 1 88 ? 9.610 -2.525 11.998 1.00 92.88 88 ALA A O 1
ATOM 673 N N . LEU A 1 89 ? 8.369 -1.683 10.327 1.00 92.81 89 LEU A N 1
ATOM 674 C CA . LEU A 1 89 ? 7.748 -0.641 11.149 1.00 92.81 89 LEU A CA 1
ATOM 675 C C . LEU A 1 89 ? 6.833 -1.225 12.217 1.00 92.81 89 LEU A C 1
ATOM 677 O O . LEU A 1 89 ? 6.865 -0.780 13.361 1.00 92.81 89 LEU A O 1
ATOM 681 N N . PHE A 1 90 ? 6.051 -2.240 11.860 1.00 92.38 90 PHE A N 1
ATOM 682 C CA . PHE A 1 90 ? 5.182 -2.925 12.803 1.00 92.38 90 PHE A CA 1
ATOM 683 C C . PHE A 1 90 ? 5.979 -3.570 13.946 1.00 92.38 90 PHE A C 1
ATOM 685 O O . PHE A 1 90 ? 5.660 -3.349 15.112 1.00 92.38 90 PHE A O 1
ATOM 692 N N . GLN A 1 91 ? 7.070 -4.275 13.634 1.00 93.56 91 GLN A N 1
ATOM 693 C CA . GLN A 1 91 ? 7.976 -4.855 14.634 1.00 93.56 91 GLN A CA 1
ATOM 694 C C . GLN A 1 91 ? 8.620 -3.783 15.520 1.00 93.56 91 GLN A C 1
ATOM 696 O O . GLN A 1 91 ? 8.748 -3.961 16.730 1.00 93.56 91 GLN A O 1
ATOM 701 N N . GLN A 1 92 ? 9.000 -2.641 14.944 1.00 94.25 92 GLN A N 1
ATOM 702 C CA . GLN A 1 92 ? 9.511 -1.511 15.719 1.00 94.25 92 GLN A CA 1
ATOM 703 C C . GLN A 1 92 ? 8.437 -0.915 16.646 1.00 94.25 92 GLN A C 1
ATOM 705 O O . GLN A 1 92 ? 8.741 -0.486 17.759 1.00 94.25 92 GLN A O 1
ATOM 710 N N . GLY A 1 93 ? 7.181 -0.866 16.200 1.00 92.62 93 GLY A N 1
ATOM 711 C CA . GLY A 1 93 ? 6.032 -0.498 17.026 1.00 92.62 93 GLY A CA 1
ATOM 712 C C . GLY A 1 93 ? 5.840 -1.457 18.198 1.00 92.62 93 GLY A C 1
ATOM 713 O O . GLY A 1 93 ? 5.713 -1.019 19.340 1.00 92.62 93 GLY A O 1
ATOM 714 N N . GLU A 1 94 ? 5.914 -2.761 17.932 1.00 91.75 94 GLU A N 1
ATOM 715 C CA . GLU A 1 94 ? 5.793 -3.816 18.942 1.00 91.75 94 GLU A CA 1
ATOM 716 C C . GLU A 1 94 ? 6.890 -3.704 20.010 1.00 91.75 94 GLU A C 1
ATOM 718 O O . GLU A 1 94 ? 6.593 -3.699 21.202 1.00 91.75 94 GLU A O 1
ATOM 723 N N . GLN A 1 95 ? 8.147 -3.487 19.606 1.00 93.94 95 GLN A N 1
ATOM 724 C CA . GLN A 1 95 ? 9.264 -3.259 20.536 1.00 93.94 95 GLN A CA 1
ATOM 725 C C . GLN A 1 95 ? 9.066 -2.029 21.431 1.00 93.94 95 GLN A C 1
ATOM 727 O O . GLN A 1 95 ? 9.582 -1.981 22.548 1.00 93.94 95 GLN A O 1
ATOM 732 N N . ARG A 1 96 ? 8.320 -1.031 20.951 1.00 94.75 96 ARG A N 1
ATOM 733 C CA . ARG A 1 96 ? 7.981 0.182 21.706 1.00 94.75 96 ARG A CA 1
ATOM 734 C C . ARG A 1 96 ? 6.701 0.043 22.531 1.00 94.75 96 ARG A C 1
ATOM 736 O O . ARG A 1 96 ? 6.325 1.006 23.191 1.00 94.75 96 ARG A O 1
ATOM 743 N N . ASN A 1 97 ? 6.064 -1.130 22.532 1.00 90.12 97 ASN A N 1
ATOM 744 C CA . ASN A 1 97 ? 4.748 -1.364 23.128 1.00 90.12 97 ASN A CA 1
ATOM 745 C C . ASN A 1 97 ? 3.687 -0.377 22.615 1.00 90.12 97 ASN A C 1
ATOM 747 O O . ASN A 1 97 ? 2.840 0.084 23.379 1.00 90.12 97 ASN A O 1
ATOM 751 N N . ASP A 1 98 ? 3.742 -0.032 21.326 1.00 91.56 98 ASP A N 1
ATOM 752 C CA . ASP A 1 98 ? 2.704 0.781 20.701 1.00 91.56 98 ASP A CA 1
ATOM 753 C C . ASP A 1 98 ? 1.362 0.013 20.748 1.00 91.56 98 ASP A C 1
ATOM 755 O O . ASP A 1 98 ? 1.290 -1.123 20.254 1.00 91.56 98 ASP A O 1
ATOM 759 N N . PRO A 1 99 ? 0.289 0.591 21.323 1.00 86.31 99 PRO A N 1
ATOM 760 C CA . PRO A 1 99 ? -1.032 -0.033 21.354 1.00 86.31 99 PRO A CA 1
ATOM 761 C C . PRO A 1 99 ? -1.548 -0.449 19.969 1.00 86.31 99 PRO A C 1
ATOM 763 O O . PRO A 1 99 ? -2.205 -1.479 19.845 1.00 86.31 99 PRO A O 1
ATOM 766 N N . LEU A 1 100 ? -1.214 0.302 18.912 1.00 86.25 100 LEU A N 1
ATOM 767 C CA . LEU A 1 100 ? -1.623 -0.005 17.538 1.00 86.25 100 LEU A CA 1
ATOM 768 C C . LEU A 1 100 ? -0.843 -1.186 16.950 1.00 86.25 100 LEU A C 1
ATOM 770 O O . LEU A 1 100 ? -1.349 -1.882 16.069 1.00 86.25 100 LEU A O 1
ATOM 774 N N . ALA A 1 101 ? 0.388 -1.410 17.417 1.00 85.56 101 ALA A N 1
ATOM 775 C CA . ALA A 1 101 ? 1.206 -2.543 16.998 1.00 85.56 101 ALA A CA 1
ATOM 776 C C . ALA A 1 101 ? 0.888 -3.822 17.792 1.00 85.56 101 ALA A C 1
ATOM 778 O O . ALA A 1 101 ? 1.091 -4.929 17.310 1.00 85.56 101 ALA A O 1
ATOM 779 N N . THR A 1 102 ? 0.372 -3.684 19.011 1.00 83.38 102 THR A N 1
ATOM 780 C CA . THR A 1 102 ? 0.143 -4.806 19.938 1.00 83.38 102 THR A CA 1
ATOM 781 C C . THR A 1 102 ? -1.310 -5.280 19.995 1.00 83.38 102 THR A C 1
ATOM 783 O O . THR A 1 102 ? -1.612 -6.229 20.723 1.00 83.38 102 THR A O 1
ATOM 786 N N . ASP A 1 103 ? -2.214 -4.665 19.225 1.00 81.88 103 ASP A N 1
ATOM 787 C CA . ASP A 1 103 ? -3.631 -5.030 19.196 1.00 81.88 103 ASP A CA 1
ATOM 788 C C . ASP A 1 103 ? -3.837 -6.474 18.715 1.00 81.88 103 ASP A C 1
ATOM 790 O O . ASP A 1 103 ? -3.795 -6.785 17.530 1.00 81.88 103 ASP A O 1
ATOM 794 N N . LYS A 1 104 ? -4.108 -7.385 19.649 1.00 75.88 104 LYS A N 1
ATOM 795 C CA . LYS A 1 104 ? -4.325 -8.807 19.349 1.00 75.88 104 LYS A CA 1
ATOM 796 C C . LYS A 1 104 ? -5.633 -9.076 18.602 1.00 75.88 104 LYS A C 1
ATOM 798 O O . LYS A 1 104 ? -5.799 -10.181 18.094 1.00 75.88 104 LYS A O 1
ATOM 803 N N . ASN A 1 105 ? -6.532 -8.094 18.492 1.00 70.38 105 ASN A N 1
ATOM 804 C CA . ASN A 1 105 ? -7.767 -8.203 17.710 1.00 70.38 105 ASN A CA 1
ATOM 805 C C . ASN A 1 10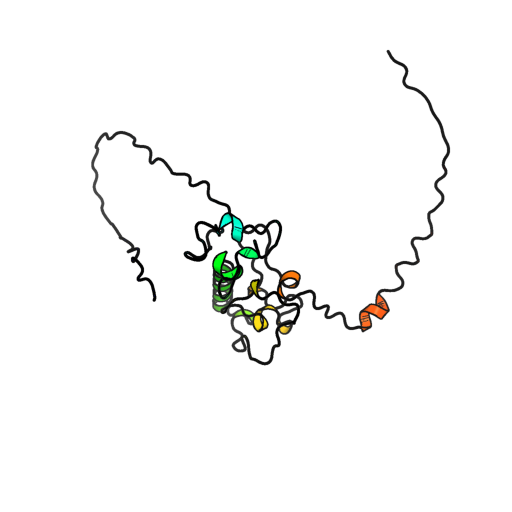5 ? -7.540 -7.945 16.208 1.00 70.38 105 ASN A C 1
ATOM 807 O O . ASN A 1 105 ? -8.486 -7.624 15.481 1.00 70.38 105 ASN A O 1
ATOM 811 N N . PHE A 1 106 ? -6.294 -8.093 15.743 1.00 66.50 106 PHE A N 1
ATOM 812 C CA . PHE A 1 106 ? -5.891 -7.961 14.348 1.00 66.50 106 PHE A CA 1
ATOM 813 C C . PHE A 1 106 ? -6.786 -8.765 13.405 1.00 66.50 106 PHE A C 1
ATOM 815 O O . PHE A 1 106 ? -6.801 -9.993 13.455 1.00 66.50 106 PHE A O 1
ATOM 822 N N . GLY A 1 107 ? -7.497 -8.064 12.515 1.00 58.09 107 GLY A N 1
ATOM 823 C CA . GLY A 1 107 ? -8.299 -8.698 11.467 1.00 58.09 107 GLY A CA 1
ATOM 824 C C . GLY A 1 107 ? -9.391 -9.618 12.013 1.00 58.09 107 GLY A C 1
ATOM 825 O O . GLY A 1 107 ? -9.738 -10.609 11.369 1.00 58.09 107 GLY A O 1
ATOM 826 N N . THR A 1 108 ? -9.908 -9.335 13.214 1.00 60.03 108 THR A N 1
ATOM 827 C CA . THR A 1 108 ? -11.098 -10.034 13.697 1.00 60.03 108 THR A CA 1
ATOM 828 C C . THR A 1 108 ? -12.224 -9.827 12.685 1.00 60.03 108 THR A C 1
ATOM 830 O O . THR A 1 108 ? -12.462 -8.723 12.202 1.00 60.03 108 THR A O 1
ATOM 833 N N . LYS A 1 109 ? -12.869 -10.944 12.330 1.00 56.84 109 LYS A N 1
ATOM 834 C CA . LYS A 1 109 ? -13.804 -11.163 11.209 1.00 56.84 109 LYS A CA 1
ATOM 835 C C . LYS A 1 109 ? -14.987 -10.179 11.121 1.00 56.84 109 LYS A C 1
ATOM 837 O O . LYS A 1 109 ? -15.785 -10.262 10.196 1.00 56.84 109 LYS A O 1
ATOM 842 N N . GLU A 1 110 ? -15.138 -9.314 12.110 1.00 70.94 110 GLU A N 1
ATOM 843 C CA . GLU A 1 110 ? -16.247 -8.380 12.242 1.00 70.94 110 GLU A CA 1
ATOM 844 C C . GLU A 1 110 ? -16.036 -7.097 11.427 1.00 70.94 110 GLU A C 1
ATOM 846 O O . GLU A 1 110 ? -17.011 -6.489 10.991 1.00 70.94 110 GLU A O 1
ATOM 851 N N . GLN A 1 111 ? -14.785 -6.726 11.129 1.00 74.56 111 GLN A N 1
ATOM 852 C CA . GLN A 1 111 ? -14.517 -5.593 10.247 1.00 74.56 111 GLN A CA 1
ATOM 853 C C . GLN A 1 111 ? -14.725 -6.006 8.786 1.00 74.56 111 GLN A C 1
ATOM 855 O O . GLN A 1 111 ? -14.056 -6.906 8.280 1.00 74.56 111 GLN A O 1
ATOM 860 N N . VAL A 1 112 ? -15.640 -5.330 8.092 1.00 87.69 112 VAL A N 1
ATOM 861 C CA . VAL A 1 112 ? -15.886 -5.544 6.662 1.00 87.69 112 VAL A CA 1
ATOM 862 C C . VAL A 1 112 ? -15.027 -4.575 5.857 1.00 87.69 112 VAL A C 1
ATOM 864 O O . VAL A 1 112 ? -15.085 -3.362 6.060 1.00 87.69 112 VAL A O 1
ATOM 867 N N . CYS A 1 113 ? -14.231 -5.111 4.933 1.00 90.12 113 CYS A N 1
ATOM 868 C CA . CYS A 1 113 ? -13.471 -4.313 3.977 1.00 90.12 113 CYS A CA 1
ATOM 869 C C . CYS A 1 113 ? -14.416 -3.432 3.125 1.00 90.12 113 CYS A C 1
ATOM 871 O O . CYS A 1 113 ? -15.435 -3.936 2.639 1.00 90.12 113 CYS A O 1
ATOM 873 N N . PRO A 1 114 ? -14.115 -2.135 2.912 1.00 91.50 114 PRO A N 1
ATOM 874 C CA . PRO A 1 114 ? -14.911 -1.280 2.035 1.00 91.50 114 PRO A CA 1
ATOM 875 C C . PRO A 1 114 ? -15.044 -1.876 0.622 1.00 91.50 114 PRO A C 1
ATOM 877 O O . PRO A 1 114 ? -14.048 -2.345 0.075 1.00 91.50 114 PRO A O 1
ATOM 880 N N . PRO A 1 115 ? -16.213 -1.789 -0.040 1.00 90.38 115 PRO A N 1
ATOM 881 C CA . PRO A 1 115 ? -16.369 -2.283 -1.414 1.00 90.38 115 PRO A CA 1
ATOM 882 C C . PRO A 1 115 ? -15.527 -1.494 -2.430 1.00 90.38 115 PRO A C 1
ATOM 884 O O . PRO A 1 115 ? -15.281 -1.959 -3.537 1.00 90.38 115 PRO A O 1
ATOM 887 N N . THR A 1 116 ? -15.087 -0.291 -2.056 1.00 91.50 116 THR A N 1
ATOM 888 C CA . THR A 1 116 ? -14.188 0.569 -2.833 1.00 91.50 116 THR A CA 1
ATOM 889 C C . THR A 1 116 ? -12.713 0.231 -2.644 1.00 91.50 116 THR A C 1
ATOM 891 O O . THR A 1 116 ? -11.865 0.878 -3.256 1.00 91.50 116 THR A O 1
ATOM 894 N N . ALA A 1 117 ? -12.384 -0.722 -1.770 1.00 92.94 117 ALA A N 1
ATOM 895 C CA . ALA A 1 117 ? -11.006 -1.029 -1.448 1.00 92.94 117 ALA A CA 1
ATOM 896 C C . ALA A 1 117 ? -10.305 -1.739 -2.617 1.00 92.94 117 ALA A C 1
ATOM 898 O O . ALA A 1 117 ? -10.821 -2.690 -3.202 1.00 92.94 117 ALA A O 1
ATOM 899 N N . LEU A 1 118 ? -9.100 -1.281 -2.952 1.00 91.12 118 LEU A N 1
ATOM 900 C CA . LEU A 1 118 ? -8.291 -1.861 -4.017 1.00 91.12 118 LEU A CA 1
ATOM 901 C C . LEU A 1 118 ? -7.509 -3.056 -3.476 1.00 91.12 118 LEU A C 1
ATOM 903 O O . LEU A 1 118 ? -6.525 -2.882 -2.759 1.00 91.12 118 LEU A O 1
ATOM 907 N N . GLU A 1 119 ? -7.883 -4.268 -3.886 1.00 90.00 119 GLU A N 1
ATOM 908 C CA . GLU A 1 119 ? -7.226 -5.514 -3.456 1.00 90.00 119 GLU A CA 1
ATOM 909 C C . GLU A 1 119 ? -5.697 -5.505 -3.642 1.00 90.00 119 GLU A C 1
ATOM 911 O O . GLU A 1 119 ? -4.973 -6.139 -2.882 1.00 90.00 119 GLU A O 1
ATOM 916 N N . GLN A 1 120 ? -5.186 -4.748 -4.620 1.00 89.19 120 GLN A N 1
ATOM 917 C CA . GLN A 1 120 ? -3.752 -4.653 -4.926 1.00 89.19 120 GLN A CA 1
ATOM 918 C C . GLN A 1 120 ? -2.925 -3.922 -3.855 1.00 89.19 120 GLN A C 1
ATOM 920 O O . GLN A 1 120 ? -1.696 -4.020 -3.846 1.00 89.19 120 GLN A O 1
ATOM 925 N N . CYS A 1 121 ? -3.577 -3.184 -2.954 1.00 91.62 121 CYS A N 1
ATOM 926 C CA . CYS A 1 121 ? -2.923 -2.503 -1.837 1.00 91.62 121 CYS A CA 1
ATOM 927 C C . CYS A 1 121 ? -2.648 -3.412 -0.634 1.00 91.62 121 CYS A C 1
ATOM 929 O O . CYS A 1 121 ? -1.861 -3.043 0.252 1.00 91.62 121 CYS A O 1
ATOM 931 N N . PHE A 1 122 ? -3.328 -4.555 -0.581 1.00 92.38 122 PHE A N 1
ATOM 932 C CA . PHE A 1 122 ? -3.373 -5.432 0.577 1.00 92.38 122 PHE A CA 1
ATOM 933 C C . PHE A 1 122 ? -2.666 -6.744 0.282 1.00 92.38 122 PHE A C 1
ATOM 935 O O . PHE A 1 122 ? -2.522 -7.175 -0.862 1.00 92.38 122 PHE A O 1
ATOM 942 N N . ASP A 1 123 ? -2.208 -7.373 1.350 1.00 91.56 123 ASP A N 1
ATOM 943 C CA . ASP A 1 123 ? -1.536 -8.658 1.298 1.00 91.56 123 ASP A CA 1
ATOM 944 C C . ASP A 1 123 ? -1.915 -9.483 2.533 1.00 91.56 123 ASP A C 1
ATOM 946 O O . ASP A 1 123 ? -2.666 -9.043 3.407 1.00 91.56 123 ASP A O 1
ATOM 950 N N . LYS A 1 124 ? -1.393 -10.705 2.615 1.00 90.12 124 LYS A N 1
ATOM 951 C CA . LYS A 1 124 ? -1.686 -11.626 3.717 1.00 90.12 124 LYS A CA 1
ATOM 952 C C . LYS A 1 124 ? -1.294 -11.076 5.099 1.00 90.12 124 LYS A C 1
ATOM 954 O O . LYS A 1 124 ? -1.901 -11.460 6.096 1.00 90.12 124 LYS A O 1
ATOM 959 N N . HIS A 1 125 ? -0.270 -10.230 5.182 1.00 90.56 125 HIS A N 1
ATOM 960 C CA . HIS A 1 125 ? 0.214 -9.641 6.434 1.00 90.56 125 HIS A CA 1
ATOM 961 C C . HIS A 1 125 ? -0.525 -8.342 6.787 1.00 90.56 125 HIS A C 1
ATOM 963 O O . HIS A 1 125 ? -0.738 -8.043 7.970 1.00 90.56 125 HIS A O 1
ATOM 969 N N . PHE A 1 126 ? -0.946 -7.601 5.764 1.00 93.00 126 PHE A N 1
ATOM 970 C CA . PHE A 1 126 ? -1.676 -6.340 5.856 1.00 93.00 126 PHE A CA 1
ATOM 971 C C . PHE A 1 126 ? -3.001 -6.439 5.091 1.00 93.00 126 PHE A C 1
ATOM 973 O O . PHE A 1 126 ? -3.136 -5.838 4.019 1.00 93.00 126 PHE A O 1
ATOM 980 N N . PRO A 1 127 ? -3.969 -7.215 5.621 1.00 92.62 127 PRO A N 1
ATOM 981 C CA . PRO A 1 127 ? -5.265 -7.386 4.982 1.00 92.62 127 PRO A CA 1
ATOM 982 C C . PRO A 1 127 ? -6.084 -6.090 5.040 1.00 92.62 127 PRO A C 1
ATOM 984 O O . PRO A 1 127 ? -5.835 -5.208 5.871 1.00 92.62 127 PRO A O 1
ATOM 987 N N . CYS A 1 128 ? -7.079 -5.973 4.163 1.00 93.81 128 CYS A N 1
ATOM 988 C CA . CYS A 1 128 ? -7.907 -4.773 4.048 1.00 93.81 128 CYS A CA 1
ATOM 989 C C . CYS A 1 128 ? -8.592 -4.402 5.368 1.00 93.81 128 CYS A C 1
ATOM 991 O O . CYS A 1 128 ? -8.546 -3.249 5.795 1.00 93.81 128 CYS A O 1
ATOM 993 N N . GLU A 1 129 ? -9.148 -5.397 6.054 1.00 91.88 129 GLU A N 1
ATOM 994 C CA . GLU A 1 129 ? -9.859 -5.275 7.328 1.00 91.88 129 GLU A CA 1
ATOM 995 C C . GLU A 1 129 ? -8.992 -4.628 8.405 1.00 91.88 129 GLU A C 1
ATOM 997 O O . GLU A 1 129 ? -9.499 -3.979 9.306 1.00 91.88 129 GLU A O 1
ATOM 1002 N N . ARG A 1 130 ? -7.671 -4.786 8.308 1.00 91.38 130 ARG A N 1
ATOM 1003 C CA . ARG A 1 130 ? -6.705 -4.182 9.222 1.00 91.38 130 ARG A CA 1
ATOM 1004 C C . ARG A 1 130 ? -6.362 -2.753 8.822 1.00 91.38 130 ARG A C 1
ATOM 1006 O O . ARG A 1 130 ? -6.264 -1.876 9.675 1.00 91.38 130 ARG A O 1
ATOM 1013 N N . CYS A 1 131 ? -6.094 -2.536 7.541 1.00 93.69 131 CYS A N 1
ATOM 1014 C CA . CYS A 1 131 ? -5.582 -1.261 7.055 1.00 93.69 131 CYS A CA 1
ATOM 1015 C C . CYS A 1 131 ? -6.663 -0.189 6.948 1.00 93.69 131 CYS A C 1
ATOM 1017 O O . CYS A 1 131 ? -6.389 0.978 7.224 1.00 93.69 131 CYS A O 1
ATOM 1019 N N . CYS A 1 132 ? -7.885 -0.591 6.606 1.00 93.50 132 CYS A N 1
ATOM 1020 C CA . CYS A 1 132 ? -9.033 0.295 6.453 1.00 93.50 132 CYS A CA 1
ATOM 1021 C C . CYS A 1 132 ? -9.867 0.438 7.738 1.00 93.50 132 CYS A C 1
ATOM 1023 O O . CYS A 1 132 ? -10.956 0.999 7.695 1.00 93.50 132 CYS A O 1
ATOM 1025 N N . ASP A 1 133 ? -9.385 -0.066 8.878 1.00 90.44 133 ASP A N 1
ATOM 1026 C CA . ASP A 1 133 ? -10.095 0.028 10.153 1.00 90.44 133 ASP A CA 1
ATOM 1027 C C . ASP A 1 133 ? -10.019 1.447 10.732 1.00 90.44 133 ASP A C 1
ATOM 1029 O O . ASP A 1 133 ? -8.996 1.874 11.277 1.00 90.44 133 ASP A O 1
ATOM 1033 N N . THR A 1 134 ? -11.124 2.180 10.623 1.00 89.50 134 THR A N 1
ATOM 1034 C CA . THR A 1 134 ? -11.238 3.576 11.058 1.00 89.50 134 THR A CA 1
ATOM 1035 C C . THR A 1 134 ? -11.220 3.754 12.574 1.00 89.50 134 THR A C 1
ATOM 1037 O O . THR A 1 134 ? -11.095 4.888 13.041 1.00 89.50 134 THR A O 1
ATOM 1040 N N . LYS A 1 135 ? -11.240 2.674 13.374 1.00 88.06 135 LYS A N 1
ATOM 1041 C CA . LYS A 1 135 ? -11.065 2.781 14.834 1.00 88.06 135 LYS A CA 1
ATOM 1042 C C . LYS A 1 135 ? -9.693 3.340 15.223 1.00 88.06 135 LYS A C 1
ATOM 1044 O O . LYS A 1 135 ? -9.546 3.898 16.306 1.00 88.06 135 LYS A O 1
ATOM 1049 N N . TYR A 1 136 ? -8.692 3.194 14.347 1.00 87.69 136 TYR A N 1
ATOM 1050 C CA . TYR A 1 136 ? -7.345 3.736 14.548 1.00 87.69 136 TYR A CA 1
ATOM 1051 C C . TYR A 1 136 ? -7.204 5.195 14.076 1.00 87.69 136 TYR A C 1
ATOM 1053 O O . TYR A 1 136 ? -6.166 5.811 14.309 1.00 87.69 136 TYR A O 1
ATOM 1061 N N . GLY A 1 137 ? -8.234 5.758 13.432 1.00 90.00 137 GLY A N 1
ATOM 1062 C CA . GLY A 1 137 ? -8.258 7.134 12.942 1.00 90.00 137 GLY A CA 1
ATOM 1063 C C . GLY A 1 137 ? -8.857 7.273 11.536 1.00 90.00 137 GLY A C 1
ATOM 1064 O O . GLY A 1 137 ? -9.169 6.279 10.879 1.00 90.00 137 GLY A O 1
ATOM 1065 N N . PRO A 1 138 ? -8.973 8.513 11.021 1.00 90.38 138 PRO A N 1
ATOM 1066 C CA . PRO A 1 138 ? -9.586 8.792 9.716 1.00 90.38 138 PRO A CA 1
ATOM 1067 C C . PRO A 1 138 ? -8.802 8.219 8.524 1.00 90.38 138 PRO A C 1
ATOM 1069 O O . PRO A 1 138 ? -9.333 8.140 7.423 1.00 90.38 138 PRO A O 1
ATOM 1072 N N . GLN A 1 139 ? -7.540 7.837 8.735 1.00 92.44 139 GLN A N 1
ATOM 1073 C CA . GLN A 1 139 ? -6.681 7.206 7.731 1.00 92.44 139 GLN A CA 1
ATOM 1074 C C . GLN A 1 139 ? -6.477 5.705 7.994 1.00 92.44 139 GLN A C 1
ATOM 1076 O O . GLN A 1 139 ? -5.578 5.094 7.421 1.00 92.44 139 GLN A O 1
ATOM 1081 N N . GLY A 1 140 ? -7.279 5.094 8.867 1.00 92.19 140 GLY A N 1
ATOM 1082 C CA . GLY A 1 140 ? -7.112 3.697 9.248 1.00 92.19 140 GLY A CA 1
ATOM 1083 C C . GLY A 1 140 ? -5.820 3.443 10.031 1.00 92.19 140 GLY A C 1
ATOM 1084 O O . GLY A 1 140 ? -5.353 4.300 10.783 1.00 92.19 140 GLY A O 1
ATOM 1085 N N . ASN A 1 141 ? -5.229 2.256 9.868 1.00 92.69 141 ASN A N 1
ATOM 1086 C CA . ASN A 1 141 ? -4.018 1.882 10.601 1.00 92.69 141 ASN A CA 1
ATOM 1087 C C . ASN A 1 141 ? -2.754 2.509 9.960 1.00 92.69 141 ASN A C 1
ATOM 1089 O O . ASN A 1 141 ? -2.415 2.157 8.826 1.00 92.69 141 ASN A O 1
ATOM 1093 N N . PRO A 1 142 ? -1.997 3.371 10.669 1.00 92.81 142 PRO A N 1
ATOM 1094 C CA . PRO A 1 142 ? -0.858 4.095 10.098 1.00 92.81 142 PRO A CA 1
ATOM 1095 C C . PRO A 1 142 ? 0.304 3.186 9.668 1.00 92.81 142 PRO A C 1
ATOM 1097 O O . PRO A 1 142 ? 1.075 3.560 8.787 1.00 92.81 142 PRO A O 1
ATOM 1100 N N . TYR A 1 143 ? 0.415 1.968 10.211 1.00 94.31 143 TYR A N 1
ATOM 1101 C CA . TYR A 1 143 ? 1.439 1.000 9.793 1.00 94.31 143 TYR A CA 1
ATOM 1102 C C . TYR A 1 143 ? 1.233 0.477 8.364 1.00 94.31 143 TYR A C 1
ATOM 1104 O O . TYR A 1 143 ? 2.158 -0.083 7.778 1.00 94.31 143 TYR A O 1
ATOM 1112 N N . CYS A 1 144 ? 0.041 0.653 7.785 1.00 94.56 144 CYS A N 1
ATOM 1113 C CA . CYS A 1 144 ? -0.259 0.230 6.418 1.00 94.56 144 CYS A CA 1
ATOM 1114 C C . CYS A 1 144 ? 0.201 1.222 5.345 1.00 94.56 144 CYS A C 1
ATOM 1116 O O . CYS A 1 144 ? 0.303 0.840 4.174 1.00 94.56 144 CYS A O 1
ATOM 1118 N N . TRP A 1 145 ? 0.513 2.462 5.722 1.00 93.50 145 TRP A N 1
ATOM 1119 C CA . TRP A 1 145 ? 0.789 3.556 4.786 1.00 93.50 145 TRP A CA 1
ATOM 1120 C C . TRP A 1 145 ? 2.203 4.131 4.956 1.00 93.50 145 TRP A C 1
ATOM 1122 O O . TRP A 1 145 ? 2.349 5.344 5.114 1.00 93.50 145 TRP A O 1
ATOM 1132 N N . PRO A 1 146 ? 3.264 3.300 4.992 1.00 92.69 146 PRO A N 1
ATOM 1133 C CA . PRO A 1 146 ? 4.601 3.832 5.162 1.00 92.69 146 PRO A CA 1
ATOM 1134 C C . PRO A 1 146 ? 5.108 4.468 3.873 1.00 92.69 146 PRO A C 1
ATOM 1136 O O . PRO A 1 146 ? 4.853 3.959 2.780 1.00 92.69 146 PRO A O 1
ATOM 1139 N N . SER A 1 147 ? 5.913 5.516 4.019 1.00 90.38 147 SER A N 1
ATOM 1140 C CA . SER A 1 147 ? 6.722 6.010 2.913 1.00 90.38 147 SER A CA 1
ATOM 1141 C C . SER A 1 147 ? 7.855 5.034 2.625 1.00 90.38 147 SER A C 1
ATOM 1143 O O . SER A 1 147 ? 8.673 4.742 3.504 1.00 90.38 147 SER A O 1
ATOM 1145 N N . VAL A 1 148 ? 7.894 4.507 1.403 1.00 87.19 148 VAL A N 1
ATOM 1146 C CA . VAL A 1 148 ? 8.878 3.496 0.997 1.00 87.19 148 VAL A CA 1
ATOM 1147 C C . VAL A 1 148 ? 9.973 4.164 0.165 1.00 87.19 148 VAL A C 1
ATOM 1149 O O . VAL A 1 148 ? 9.693 4.669 -0.922 1.00 87.19 148 VAL A O 1
ATOM 1152 N N . PRO A 1 149 ? 11.239 4.153 0.622 1.00 85.75 149 PRO A N 1
ATOM 1153 C CA . PRO A 1 149 ? 12.352 4.677 -0.157 1.00 85.75 149 PRO A CA 1
ATOM 1154 C C . PRO A 1 149 ? 12.440 4.028 -1.542 1.00 85.75 149 PRO A C 1
ATOM 1156 O O . PRO A 1 149 ? 12.501 2.805 -1.668 1.00 85.75 149 PRO A O 1
ATOM 1159 N N . GLY A 1 150 ? 12.491 4.864 -2.579 1.00 82.94 150 GLY A N 1
ATOM 1160 C CA . GLY A 1 150 ? 12.587 4.420 -3.970 1.00 82.94 150 GLY A CA 1
ATOM 1161 C C . GLY A 1 150 ? 11.246 4.226 -4.680 1.00 82.94 150 GLY A C 1
ATOM 1162 O O . GLY A 1 150 ? 11.263 3.952 -5.873 1.00 82.94 150 GLY A O 1
ATOM 1163 N N . LEU A 1 151 ? 10.110 4.402 -3.997 1.00 85.62 151 LEU A N 1
ATOM 1164 C CA . LEU A 1 151 ? 8.821 4.614 -4.657 1.00 85.62 151 LEU A CA 1
ATOM 1165 C C . LEU A 1 151 ? 8.572 6.117 -4.820 1.00 85.62 151 LEU A C 1
ATOM 1167 O O . LEU A 1 151 ? 8.813 6.894 -3.898 1.00 85.62 151 LEU A O 1
ATOM 1171 N N 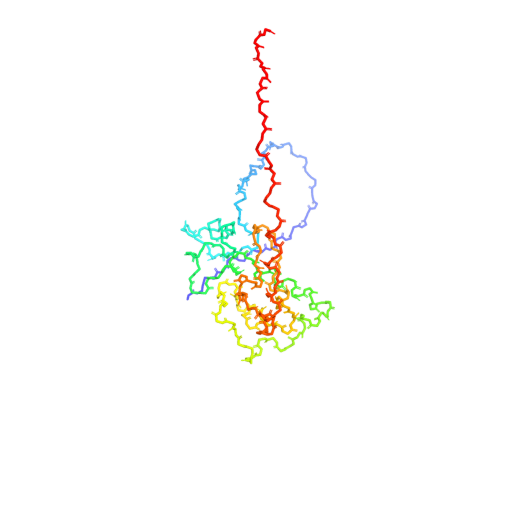. GLU A 1 152 ? 8.093 6.545 -5.990 1.00 86.44 152 GLU A N 1
ATOM 1172 C CA . GLU A 1 152 ? 7.791 7.961 -6.235 1.00 86.44 152 GLU A CA 1
ATOM 1173 C C . GLU A 1 152 ? 6.457 8.401 -5.619 1.00 86.44 152 GLU A C 1
ATOM 1175 O O . GLU A 1 152 ? 6.263 9.584 -5.333 1.00 86.44 152 GLU A O 1
ATOM 1180 N N . ARG A 1 153 ? 5.524 7.465 -5.422 1.00 86.88 153 ARG A N 1
ATOM 1181 C CA . ARG A 1 153 ? 4.245 7.703 -4.739 1.00 86.88 153 ARG A CA 1
ATOM 1182 C C . ARG A 1 153 ? 4.006 6.691 -3.627 1.00 86.88 153 ARG A C 1
ATOM 1184 O O . ARG A 1 153 ? 4.192 5.496 -3.822 1.00 86.88 153 ARG A O 1
ATOM 1191 N N . ASP A 1 154 ? 3.501 7.152 -2.494 1.00 90.19 154 ASP A N 1
ATOM 1192 C CA . ASP A 1 154 ? 3.172 6.264 -1.383 1.00 90.19 154 ASP A CA 1
ATOM 1193 C C . ASP A 1 154 ? 1.744 5.722 -1.488 1.00 90.19 154 ASP A C 1
ATOM 1195 O O . ASP A 1 154 ? 0.814 6.404 -1.947 1.00 90.19 154 ASP A O 1
ATOM 1199 N N . LEU A 1 155 ? 1.559 4.489 -1.011 1.00 91.81 155 LEU A N 1
ATOM 1200 C CA . LEU A 1 155 ? 0.224 3.974 -0.734 1.00 91.81 155 LEU A CA 1
ATOM 1201 C C . LEU A 1 155 ? -0.375 4.768 0.423 1.00 91.81 155 LEU A C 1
ATOM 1203 O O . LEU A 1 155 ? 0.264 4.970 1.451 1.00 91.81 155 LEU A O 1
ATOM 1207 N N . ASN A 1 156 ? -1.625 5.183 0.265 1.00 94.12 156 ASN A N 1
ATOM 1208 C CA . ASN A 1 156 ? -2.353 5.921 1.284 1.00 94.12 156 ASN A CA 1
ATOM 1209 C C . ASN A 1 156 ? -3.792 5.414 1.384 1.00 94.12 156 ASN A C 1
ATOM 1211 O O . ASN A 1 156 ? -4.308 4.766 0.469 1.00 94.12 156 ASN A O 1
ATOM 1215 N N . TYR A 1 157 ? -4.439 5.754 2.497 1.00 94.31 157 TYR A N 1
ATOM 1216 C CA . TYR A 1 157 ? -5.805 5.344 2.800 1.00 94.31 157 TYR A CA 1
ATOM 1217 C C . TYR A 1 157 ? -6.796 5.673 1.676 1.00 94.31 157 TYR A C 1
ATOM 1219 O O . TYR A 1 157 ? -7.521 4.791 1.225 1.00 94.31 157 TYR A O 1
ATOM 1227 N N . GLY A 1 158 ? -6.799 6.914 1.178 1.00 92.56 158 GLY A N 1
ATOM 1228 C CA . GLY A 1 158 ? -7.773 7.354 0.175 1.00 92.56 158 GLY A CA 1
ATOM 1229 C C . GLY A 1 158 ? -7.670 6.580 -1.139 1.00 92.56 158 GLY A C 1
ATOM 1230 O O . GLY A 1 158 ? -8.689 6.278 -1.754 1.00 92.56 158 GLY A O 1
ATOM 1231 N N . LEU A 1 159 ? -6.454 6.204 -1.539 1.00 92.12 159 LEU A N 1
ATOM 1232 C CA . LEU A 1 159 ? -6.231 5.347 -2.700 1.00 92.12 159 LEU A CA 1
ATOM 1233 C C . LEU A 1 159 ? -6.710 3.911 -2.455 1.00 92.12 159 LEU A C 1
ATOM 1235 O O . LEU A 1 159 ? -7.348 3.321 -3.319 1.00 92.12 159 LEU A O 1
ATOM 1239 N N . CYS A 1 160 ? -6.346 3.333 -1.312 1.00 94.19 160 CYS A N 1
ATOM 1240 C CA . CYS A 1 160 ? -6.447 1.892 -1.097 1.00 94.19 160 CYS A CA 1
ATOM 1241 C C . CYS A 1 160 ? -7.765 1.443 -0.474 1.00 94.19 160 CYS A C 1
ATOM 1243 O O . CYS A 1 160 ? -8.247 0.368 -0.804 1.00 94.19 160 CYS A O 1
ATOM 1245 N N . CYS A 1 161 ? -8.349 2.245 0.408 1.00 93.88 161 CYS A N 1
ATOM 1246 C CA . CYS A 1 161 ? -9.640 1.988 1.047 1.00 93.88 161 CYS A CA 1
ATOM 1247 C C . CYS A 1 161 ? -10.782 2.747 0.350 1.00 93.88 161 CYS A C 1
ATOM 1249 O O . CYS A 1 161 ? -11.960 2.471 0.583 1.00 93.88 161 CYS A O 1
ATOM 1251 N N . GLY A 1 162 ? -10.431 3.688 -0.532 1.00 89.56 162 GLY A N 1
ATOM 1252 C CA . GLY A 1 162 ? -11.344 4.676 -1.079 1.00 89.56 162 GLY A CA 1
ATOM 1253 C C . GLY A 1 162 ? -11.560 5.833 -0.107 1.00 89.56 162 GLY A C 1
ATOM 1254 O O . GLY A 1 162 ? -11.298 5.747 1.095 1.00 89.56 162 GLY A O 1
ATOM 1255 N N . VAL A 1 163 ? -12.081 6.937 -0.632 1.00 77.12 163 VAL A N 1
ATOM 1256 C CA . VAL A 1 163 ? -12.641 8.000 0.201 1.00 77.12 163 VAL A CA 1
ATOM 1257 C C . VAL A 1 163 ? -14.002 7.500 0.680 1.00 77.12 163 VAL A C 1
ATOM 1259 O O . VAL A 1 163 ? -15.038 7.821 0.106 1.00 77.12 163 VAL A O 1
ATOM 1262 N N . GLN A 1 164 ? -14.024 6.662 1.716 1.00 57.19 164 GLN A N 1
ATOM 1263 C CA . GLN A 1 164 ? -15.203 6.675 2.569 1.00 57.19 164 GLN A CA 1
ATOM 1264 C C . GLN A 1 164 ? -15.219 8.079 3.153 1.00 57.19 164 GLN A C 1
ATOM 1266 O O . GLN A 1 164 ? -14.325 8.437 3.910 1.00 57.19 164 GLN A O 1
ATOM 1271 N N . ALA A 1 165 ? -16.151 8.914 2.722 1.00 43.81 165 ALA A N 1
ATOM 1272 C CA . ALA A 1 165 ? -16.506 10.080 3.496 1.00 43.81 165 ALA A CA 1
ATOM 1273 C C . ALA A 1 165 ? -17.264 9.559 4.724 1.00 43.81 165 ALA A C 1
ATOM 1275 O O . ALA A 1 165 ? -18.425 9.188 4.572 1.00 43.81 165 ALA A O 1
ATOM 1276 N N . PRO A 1 166 ? -16.705 9.550 5.950 1.00 49.34 166 PRO A N 1
ATOM 1277 C CA . PRO A 1 166 ? -17.538 9.687 7.128 1.00 49.34 166 PRO A CA 1
ATOM 1278 C C . PRO A 1 166 ? -17.896 11.172 7.255 1.00 49.34 166 PRO A C 1
ATOM 1280 O O . PRO A 1 166 ? -17.601 11.814 8.255 1.00 49.34 166 PRO A O 1
ATOM 1283 N N . PHE A 1 167 ? -18.475 11.757 6.212 1.00 48.91 167 PHE A N 1
ATOM 1284 C CA . PHE A 1 167 ? -19.232 12.982 6.376 1.00 48.91 167 PHE A CA 1
ATOM 1285 C C . PHE A 1 167 ? -20.670 12.514 6.359 1.00 48.91 167 PHE A C 1
ATOM 1287 O O . PHE A 1 167 ? -21.310 12.434 5.318 1.00 48.91 167 PHE A O 1
ATOM 1294 N N . ASP A 1 168 ? -21.083 12.048 7.536 1.00 45.06 168 ASP A N 1
ATOM 1295 C CA . ASP A 1 168 ? -22.409 12.276 8.092 1.00 45.06 168 ASP A CA 1
ATOM 1296 C C . ASP A 1 168 ? -23.236 13.198 7.170 1.00 45.06 168 ASP A C 1
ATOM 1298 O O . ASP A 1 168 ? -22.828 14.338 6.922 1.00 45.06 168 ASP A O 1
ATOM 1302 N N . GLU A 1 169 ? -24.368 12.725 6.633 1.00 54.25 169 GLU A N 1
ATOM 1303 C CA . GLU A 1 169 ? -25.288 13.518 5.784 1.00 54.25 169 GLU A CA 1
ATOM 1304 C C . GLU A 1 169 ? -25.651 14.884 6.415 1.00 54.25 169 GLU A C 1
ATOM 1306 O O . GLU A 1 169 ? -26.165 15.788 5.754 1.00 54.25 169 GLU A O 1
ATOM 1311 N N . SER A 1 170 ? -25.359 15.080 7.703 1.00 55.88 170 SER A N 1
ATOM 1312 C CA . SER A 1 170 ? -25.454 16.357 8.402 1.00 55.88 170 SER A CA 1
ATOM 1313 C C . SER A 1 170 ? -24.470 17.450 7.941 1.00 55.88 170 SER A C 1
ATOM 1315 O O . SER A 1 170 ? -24.765 18.626 8.164 1.00 55.88 170 SER A O 1
ATOM 1317 N N . VAL A 1 171 ? -23.366 17.142 7.245 1.00 53.34 171 VAL A N 1
ATOM 1318 C CA . VAL A 1 171 ? -22.433 18.168 6.714 1.00 53.34 171 VAL A CA 1
ATOM 1319 C C . VAL A 1 171 ? -22.867 18.697 5.340 1.00 53.34 171 VAL A C 1
ATOM 1321 O O . VAL A 1 171 ? -22.586 19.851 5.014 1.00 53.34 171 VAL A O 1
ATOM 1324 N N . GLU A 1 172 ? -23.654 17.940 4.569 1.00 50.88 172 GLU A N 1
ATOM 1325 C CA . GLU A 1 172 ? -24.243 18.441 3.314 1.00 50.88 172 GLU A CA 1
ATOM 1326 C C . GLU A 1 172 ? -25.251 19.579 3.573 1.00 50.88 172 GLU A C 1
ATOM 1328 O O . GLU A 1 172 ? -25.410 20.482 2.753 1.00 50.88 172 GLU A O 1
ATOM 1333 N N . LYS A 1 173 ? -25.835 19.639 4.781 1.00 54.53 173 LYS A N 1
ATOM 1334 C CA . LYS A 1 173 ? -26.647 20.783 5.236 1.00 54.53 173 LYS A CA 1
ATOM 1335 C C . LYS A 1 173 ? -25.846 22.012 5.675 1.00 54.53 173 LYS A C 1
ATOM 1337 O O . LYS A 1 173 ? -26.442 23.075 5.828 1.00 54.53 173 LYS A O 1
ATOM 1342 N N . LEU A 1 174 ? -24.534 21.898 5.877 1.00 58.53 174 LEU A N 1
ATOM 1343 C CA . LEU A 1 174 ? -23.668 23.018 6.271 1.00 58.53 174 LEU A CA 1
ATOM 1344 C C . LEU A 1 174 ? -22.788 23.534 5.120 1.00 58.53 174 LEU A C 1
ATOM 1346 O O . LEU A 1 174 ? -22.212 24.612 5.242 1.00 58.53 174 LEU A O 1
ATOM 1350 N N . ALA A 1 175 ? -22.715 22.819 3.992 1.00 52.88 175 ALA A N 1
ATOM 1351 C CA . ALA A 1 175 ? -21.886 23.187 2.840 1.00 52.88 175 ALA A CA 1
ATOM 1352 C C . ALA A 1 175 ? -22.570 24.108 1.801 1.00 52.88 175 ALA A C 1
ATOM 1354 O O . ALA A 1 175 ? -21.972 24.415 0.771 1.00 52.88 175 ALA A O 1
ATOM 1355 N N . ILE A 1 176 ? -23.787 24.604 2.056 1.00 57.75 176 ILE A N 1
ATOM 1356 C CA . ILE A 1 176 ?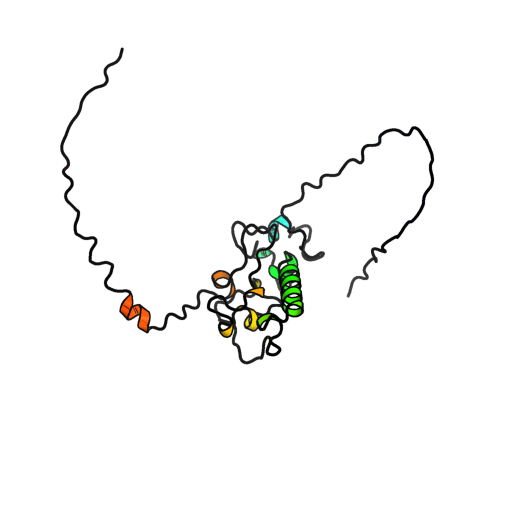 -24.430 25.651 1.241 1.00 57.75 176 ILE A CA 1
ATOM 1357 C C . ILE A 1 176 ? -25.033 26.682 2.212 1.00 57.75 176 ILE A C 1
ATOM 1359 O O . ILE A 1 176 ? -26.092 26.419 2.779 1.00 57.75 176 ILE A O 1
ATOM 1363 N N . PRO A 1 177 ? -24.338 27.810 2.484 1.00 51.03 177 PRO A N 1
ATOM 1364 C CA . PRO A 1 177 ? -24.292 28.916 1.528 1.00 51.03 177 PRO A CA 1
ATOM 1365 C C . PRO A 1 177 ? -22.957 29.691 1.586 1.00 51.03 177 PRO A C 1
ATOM 1367 O O . PRO A 1 177 ? -22.866 30.729 2.230 1.00 51.03 177 PRO A O 1
ATOM 1370 N N . PHE A 1 178 ? -21.905 29.218 0.914 1.00 51.06 178 PHE A N 1
ATOM 1371 C CA . PHE A 1 178 ? -20.679 30.026 0.730 1.00 51.06 178 PHE A CA 1
ATOM 1372 C C . PHE A 1 178 ? -20.386 30.368 -0.739 1.00 51.06 178 PHE A C 1
ATOM 1374 O O . PHE A 1 178 ? -19.427 31.070 -1.040 1.00 51.06 178 PHE A O 1
ATOM 1381 N N . LEU A 1 179 ? -21.243 29.923 -1.666 1.00 54.03 179 LEU A N 1
ATOM 1382 C CA . LEU A 1 179 ? -21.132 30.215 -3.102 1.00 54.03 179 LEU A CA 1
ATOM 1383 C C . LEU A 1 179 ? -22.053 31.353 -3.582 1.00 54.03 179 LEU A C 1
ATOM 1385 O O . LEU A 1 179 ? -22.288 31.470 -4.781 1.00 54.03 179 LEU A O 1
ATOM 1389 N N . GLN A 1 180 ? -22.584 32.196 -2.688 1.00 56.47 180 GLN A N 1
ATOM 1390 C CA . GLN A 1 180 ? -23.437 33.329 -3.089 1.00 56.47 180 GLN A CA 1
ATOM 1391 C C . GLN A 1 180 ? -22.812 34.723 -2.939 1.00 56.47 180 GLN A C 1
ATOM 1393 O O . GLN A 1 180 ? -23.408 35.677 -3.430 1.00 56.47 180 GLN A O 1
ATOM 1398 N N . GLU A 1 181 ? -21.611 34.873 -2.371 1.00 56.72 181 GLU A N 1
ATOM 1399 C CA . GLU A 1 181 ? -21.014 36.210 -2.172 1.00 56.72 181 GLU A CA 1
ATOM 1400 C C . GLU A 1 181 ? -19.984 36.654 -3.223 1.00 56.72 181 GLU A C 1
ATOM 1402 O O . GLU A 1 181 ? -19.515 37.785 -3.167 1.00 56.72 181 GLU A O 1
ATOM 1407 N N . THR A 1 182 ? -19.676 35.858 -4.251 1.00 57.56 182 THR A N 1
ATOM 1408 C CA . THR A 1 182 ? -18.734 36.286 -5.311 1.00 57.56 182 THR A CA 1
ATOM 1409 C C . THR A 1 182 ? -19.383 37.028 -6.488 1.00 57.56 182 THR A C 1
ATOM 1411 O O . THR A 1 182 ? -18.746 37.184 -7.523 1.00 57.56 182 THR A O 1
ATOM 1414 N N . ASN A 1 183 ? -20.624 37.516 -6.359 1.00 54.19 183 ASN A N 1
ATOM 1415 C CA . ASN A 1 183 ? -21.312 38.296 -7.407 1.00 54.19 183 ASN A CA 1
ATOM 1416 C C . ASN A 1 183 ? -21.233 39.826 -7.226 1.00 54.19 183 ASN A C 1
ATOM 1418 O O . ASN A 1 183 ? -22.002 40.569 -7.829 1.00 54.19 183 ASN A O 1
ATOM 1422 N N . LEU A 1 184 ? -20.289 40.315 -6.425 1.00 56.94 184 LEU A N 1
ATOM 1423 C CA . LEU A 1 184 ? -19.960 41.736 -6.322 1.00 56.94 184 LEU A CA 1
ATOM 1424 C C . LEU A 1 184 ? -18.474 41.895 -6.630 1.00 56.94 184 LEU A C 1
ATOM 1426 O O . LEU A 1 184 ? -17.664 41.775 -5.726 1.00 56.94 184 LEU A O 1
ATOM 1430 N N . ILE A 1 185 ? -18.132 42.051 -7.909 1.00 60.31 185 ILE A N 1
ATOM 1431 C CA . ILE A 1 185 ? -17.079 42.911 -8.490 1.00 60.31 185 ILE A CA 1
ATOM 1432 C C . ILE A 1 185 ? -17.103 42.585 -9.993 1.00 60.31 185 ILE A C 1
ATOM 1434 O O . ILE A 1 185 ? -16.356 41.758 -10.509 1.00 60.31 185 ILE A O 1
ATOM 1438 N N . SER A 1 186 ? -18.029 43.216 -10.702 1.00 61.41 186 SER A N 1
ATOM 1439 C CA . SER A 1 186 ? -17.984 43.354 -12.153 1.00 61.41 186 SER A CA 1
ATOM 1440 C C . SER A 1 186 ? -18.180 44.830 -12.447 1.00 61.41 186 SER A C 1
ATOM 1442 O O . SER A 1 186 ? -19.301 45.253 -12.678 1.00 61.41 186 SER A O 1
ATOM 1444 N N . GLU A 1 187 ? -17.100 45.597 -12.330 1.00 60.84 187 GLU A N 1
ATOM 1445 C CA . GLU A 1 187 ? -16.954 46.963 -12.842 1.00 60.84 187 GLU A CA 1
ATOM 1446 C C . GLU A 1 187 ? -15.475 47.344 -12.672 1.00 60.84 187 GLU A C 1
ATOM 1448 O O . GLU A 1 187 ? -15.052 47.894 -11.659 1.00 60.84 187 GLU A O 1
ATOM 1453 N N . VAL A 1 188 ? -14.646 46.950 -13.641 1.00 66.19 188 VAL A N 1
ATOM 1454 C CA . VAL A 1 188 ? -13.383 47.648 -13.898 1.00 66.19 188 VAL A CA 1
ATOM 1455 C C . VAL A 1 188 ? -13.418 48.049 -15.357 1.00 66.19 188 VAL A C 1
ATOM 1457 O O . VAL A 1 188 ? -13.386 47.206 -16.254 1.00 66.19 188 VAL A O 1
ATOM 1460 N N . ASP A 1 189 ? -13.571 49.354 -15.527 1.00 59.03 189 ASP A N 1
ATOM 1461 C CA . ASP A 1 189 ? -13.693 50.072 -16.776 1.00 59.03 189 ASP A CA 1
ATOM 1462 C C . ASP A 1 189 ? -12.574 49.749 -17.770 1.00 59.03 189 ASP A C 1
ATOM 1464 O O . ASP A 1 189 ? -11.377 49.880 -17.502 1.00 59.03 189 ASP A O 1
ATOM 1468 N N . ASP A 1 190 ? -13.022 49.389 -18.966 1.00 64.69 190 ASP A N 1
ATOM 1469 C CA . ASP A 1 190 ? -12.320 49.556 -20.226 1.00 64.69 190 ASP A CA 1
ATOM 1470 C C . ASP A 1 190 ? -12.216 51.056 -20.535 1.00 64.69 190 ASP A C 1
ATOM 1472 O O . ASP A 1 190 ? -13.240 51.699 -20.761 1.00 64.69 190 ASP A O 1
ATOM 1476 N N . SER A 1 191 ? -11.007 51.632 -20.521 1.00 60.97 191 SER A N 1
ATOM 1477 C CA . SER A 1 191 ? -10.683 52.900 -21.198 1.00 60.97 191 SER A CA 1
ATOM 1478 C C . SER A 1 191 ? -9.190 53.243 -21.121 1.00 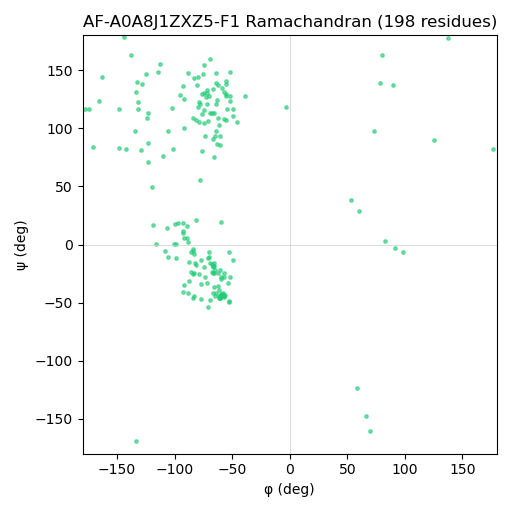60.97 191 SER A C 1
ATOM 1480 O O . SER A 1 191 ? -8.673 53.586 -20.062 1.00 60.97 191 SER A O 1
ATOM 1482 N N . GLY A 1 192 ? -8.523 53.299 -22.279 1.00 52.41 192 GLY A N 1
ATOM 1483 C CA . GLY A 1 192 ? -7.341 54.152 -22.483 1.00 52.41 192 GLY A CA 1
ATOM 1484 C C . GLY A 1 192 ? -6.100 53.407 -22.981 1.00 52.41 192 GLY A C 1
ATOM 1485 O O . GLY A 1 192 ? -5.323 52.879 -22.203 1.00 52.41 192 GLY A O 1
ATOM 1486 N N . SER A 1 193 ? -5.913 53.283 -24.298 1.00 55.53 193 SER A N 1
ATOM 1487 C CA . SER A 1 193 ? -5.188 54.267 -25.128 1.00 55.53 193 SER A CA 1
ATOM 1488 C C . SER A 1 193 ? -3.664 54.236 -24.892 1.00 55.53 193 SER A C 1
ATOM 1490 O O . SER A 1 193 ? -3.178 54.743 -23.894 1.00 55.53 193 SER A O 1
ATOM 1492 N N . ARG A 1 194 ? -2.899 53.544 -25.750 1.00 59.97 194 ARG A N 1
ATOM 1493 C CA . ARG A 1 194 ? -2.234 54.071 -26.972 1.00 59.97 194 ARG A CA 1
ATOM 1494 C C . ARG A 1 194 ? -0.948 54.855 -26.667 1.00 59.97 194 ARG A C 1
ATOM 1496 O O . ARG A 1 194 ? -0.978 55.744 -25.828 1.00 59.97 194 ARG A O 1
ATOM 1503 N N . LYS A 1 195 ? 0.061 54.615 -27.523 1.00 58.22 195 LYS A N 1
ATOM 1504 C CA . LYS A 1 195 ? 1.318 55.362 -27.755 1.00 58.22 195 LYS A CA 1
ATOM 1505 C C . LYS A 1 195 ? 2.509 54.938 -26.900 1.00 58.22 195 LYS A C 1
ATOM 1507 O O . LYS A 1 195 ? 2.367 54.753 -25.706 1.00 58.22 195 LYS A O 1
ATOM 1512 N N . ASP A 1 196 ? 3.733 54.801 -27.384 1.00 64.81 196 ASP A N 1
ATOM 1513 C CA . ASP A 1 196 ? 4.370 54.823 -28.704 1.00 64.81 196 ASP A CA 1
ATOM 1514 C C . ASP A 1 196 ? 5.740 54.159 -28.450 1.00 64.81 196 ASP A C 1
ATOM 1516 O O . ASP A 1 196 ? 6.335 54.363 -27.387 1.00 64.81 196 ASP A O 1
ATOM 1520 N N . ARG A 1 197 ? 6.280 53.381 -29.390 1.00 65.38 197 ARG A N 1
ATOM 1521 C CA . ARG A 1 197 ? 7.727 53.119 -29.403 1.00 65.38 197 ARG A CA 1
ATOM 1522 C C . ARG A 1 197 ? 8.214 53.076 -30.839 1.00 65.38 197 ARG A C 1
ATOM 1524 O O . ARG A 1 197 ? 8.302 52.021 -31.460 1.00 65.38 197 ARG A O 1
ATOM 1531 N N . GLU A 1 198 ? 8.450 54.277 -31.357 1.00 65.06 198 GLU A N 1
ATOM 1532 C CA . GLU A 1 198 ? 9.280 54.496 -32.531 1.00 65.06 198 GLU A CA 1
ATOM 1533 C C . GLU A 1 198 ? 10.730 54.093 -32.250 1.00 65.06 198 GLU A C 1
ATOM 1535 O O . GLU A 1 198 ? 11.236 54.182 -31.128 1.00 65.06 198 GLU A O 1
ATOM 1540 N N . LEU A 1 199 ? 11.346 53.618 -33.327 1.00 69.75 199 LEU A N 1
ATOM 1541 C CA . LEU A 1 199 ? 12.748 53.287 -33.482 1.00 69.75 199 LEU A CA 1
ATOM 1542 C C . LEU A 1 199 ? 13.642 54.517 -33.293 1.00 69.75 199 LEU A C 1
ATOM 1544 O O . LEU A 1 199 ? 13.362 55.555 -33.889 1.00 69.75 199 LEU A O 1
ATOM 1548 N N . LEU A 1 200 ? 14.748 54.340 -32.565 1.00 63.00 200 LEU A N 1
ATOM 1549 C CA . LEU A 1 200 ? 16.130 54.646 -32.979 1.00 63.00 200 LEU A CA 1
ATOM 1550 C C . LEU A 1 200 ? 17.111 54.230 -31.877 1.00 63.00 200 LEU A C 1
ATOM 1552 O O . LEU A 1 200 ? 16.845 54.539 -30.694 1.00 63.00 200 LEU A O 1
#

Solvent-accessible surface area (backbone atoms only — not comparable to full-atom values): 13004 Å² total; per-residue (Å²): 139,82,85,85,79,85,80,87,72,85,79,86,78,88,79,92,79,93,77,96,70,98,67,82,85,74,68,77,80,74,76,71,64,76,76,60,68,44,31,89,56,39,45,89,80,70,48,52,97,86,49,34,50,55,60,32,51,43,15,83,90,36,57,70,18,37,68,92,65,52,58,91,89,47,29,41,30,56,35,46,13,48,48,60,54,31,50,54,53,36,53,54,29,41,78,66,67,32,68,85,50,60,50,83,71,67,60,47,87,82,52,75,60,56,93,61,37,41,71,54,67,34,46,96,90,52,37,52,39,45,35,58,31,54,92,67,33,101,57,12,31,68,59,70,43,56,82,52,81,67,52,83,39,61,58,43,44,55,72,32,37,30,76,73,71,89,63,57,77,74,51,70,70,67,72,66,84,78,87,75,74,83,83,77,84,90,83,80,83,89,82,83,82,86,89,85,84,82,89,131

Secondary structure (DSSP, 8-state):
-PPPPP------------------------------S--TTPPTTS--SSS-HHHHS--SSSTT--GGG--TT--HHHHTTHHHHHHHHHHHHHHTT-HHHH-TTTT-TTSPPPTT--GGG--SSS-HHHHT-GGG-TT--GGGSPPPTT-SS---HHHHT-------TTTTTTSSSSSSSTTS----------------